Protein AF-A0A9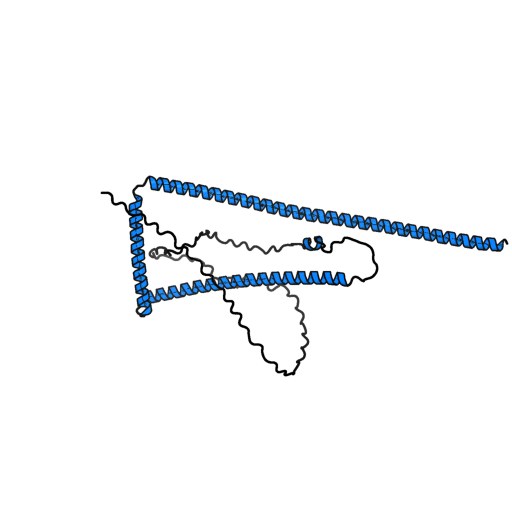W8NQT9-F1 (afdb_monomer)

Sequence (340 aa):
MMEKNRTELSEVRKQRLSLQNNIERLNEALKLQEQAMEKASQEYQDRLTKQEEASERLLNAVLKRAEAAEQGLGELTKEFTKRLGSMEMQLETVHVASSSSNRPSSEVNDKIGQLEADIGRLRERGENLEKRYHEGDLNDAEKRFVNSLMKFSQDVHEKAMVAKENELRRRDNMVTTLQQKVGKLESTLAKCLKDKGKGDNYVVSELKEKSMLNLNMWMSSPLKDIEAPLLASKSPVMKTINVKSDLASSGFPPSQPVQTNSPPTLNTPTFAKLDEDISDFDDIPLPRLGKRNRAASPSNKATQDTSPRPTRRSVRCSMFISPVPIDKRLVVETCGAQGR

Organism: NCBI:txid2804962

pLDDT: mean 74.92, std 23.05, range [31.28, 98.5]

Secondary structure (DSSP, 8-state):
-HHHHHHHHHHHHHHHHHHHHHHHHHHHHHHHHHHHHHHHHHHHHHHHHHHHHHHHHHHHHHHHHHHHHHHHHHHHHHHHHHHHHHHHHHHHHHHHHHHH-SSHHHHHHHHHHHHHHHHHHHHHHHHHHHHHHHHT---HHHHHHHHHHHHHHHHHHHHHHHHHHHHHHHHHHHHHHHHHHHHHHHHHHHHHHHHHHTS--------TT--S--HHHHHTS-----------------------------PPPPPPPP------------GGGSSSS-TTSTTS----------PPPP---------PPPP----------PPP----------------

Radius of gyration: 43.76 Å; Cα contacts (8 Å, |Δi|>4): 6; chains: 1; bounding box: 108×71×150 Å

Foldseek 3Di:
DVVVVVVVVVVVVVVVVVVVVVVVVVVVVVVVVVVVVVVVVVVVVVVVVVVVVVVVVVVVVVVVVVVVVVVVVVVVVVVVVVVVVVVVVVVVVVVVVVVVDPPVVVVVVVVVVVVVVVVVVVVVVVVVLVVCVVVVNDDPVSVVVVVVVVVVVVVVVVVVVVVVVVVVVVVVVVVVVVVVVVVVVVVVVVVVVVVVVPPDPDDDDDDPDPPPCPVVVVVPPPPPDPPPPPPPPPPPPDPPPPDPDDPDDDDDDDDDDDDDDDDDPDDDPDPVPPPPPVVPPPPDPDDPPPPPPPDDDDDDDDDDDDDDDDDDPPPPPPPPPDDDDPPPDDPPDDDDDDDD

Solvent-accessible surface area (backbone atoms only — not comparable to full-atom values): 21750 Å² total; per-residue (Å²): 112,72,65,62,57,52,52,54,53,50,50,52,50,52,51,50,53,53,49,50,54,49,52,52,52,50,51,53,51,50,52,54,50,51,53,50,51,51,51,52,51,51,55,51,52,57,49,49,53,53,49,50,55,52,50,51,54,51,50,53,54,51,50,54,52,50,51,53,51,52,51,53,52,52,50,53,49,52,52,50,55,52,51,49,54,52,49,51,52,50,51,50,51,51,49,54,54,52,74,71,42,93,62,57,66,58,61,52,51,52,51,49,53,50,50,52,52,50,51,50,53,51,48,54,50,49,55,51,50,52,52,30,54,77,73,64,69,57,52,72,70,52,49,51,49,52,52,52,49,52,49,52,51,50,53,53,52,50,53,50,49,54,54,51,51,53,51,50,53,54,51,51,53,51,51,50,54,50,51,53,51,50,54,52,50,51,52,50,51,53,49,56,52,52,60,60,70,67,56,73,93,73,78,92,72,94,70,84,82,76,63,91,67,60,58,66,70,69,68,63,60,78,86,70,72,85,74,65,83,75,73,81,72,83,66,77,87,71,79,83,76,82,76,74,92,66,100,73,83,89,78,78,80,87,83,78,82,85,77,90,78,87,88,78,94,72,87,70,90,61,83,87,73,69,83,72,80,66,78,84,68,78,81,65,83,73,77,78,76,73,82,75,81,73,75,81,75,82,85,81,76,84,82,92,76,94,73,87,80,80,78,84,80,79,79,77,81,76,77,78,78,76,81,76,82,81,81,88,77,80,86,78,85,76,80,85,81,88,76,135

Structure (mmCIF, N/CA/C/O backbone):
data_AF-A0A9W8NQT9-F1
#
_entry.id   AF-A0A9W8NQT9-F1
#
loop_
_atom_site.group_PDB
_atom_site.id
_atom_site.type_symbol
_atom_site.label_atom_id
_atom_site.label_alt_id
_atom_site.label_comp_id
_atom_site.label_asym_id
_atom_site.label_entity_id
_atom_site.label_seq_id
_atom_site.pdbx_PDB_ins_code
_atom_site.Cartn_x
_atom_site.Cartn_y
_atom_site.Cartn_z
_atom_site.occupancy
_atom_site.B_iso_or_equiv
_atom_site.auth_seq_id
_atom_site.auth_comp_id
_atom_site.auth_asym_id
_atom_site.auth_atom_id
_atom_site.pdbx_PDB_model_num
ATOM 1 N N . MET A 1 1 ? 61.755 11.461 -80.717 1.00 77.12 1 MET A N 1
ATOM 2 C CA . MET A 1 1 ? 61.922 12.062 -79.370 1.00 77.12 1 MET A CA 1
ATOM 3 C C . MET A 1 1 ? 60.747 12.971 -78.996 1.00 77.12 1 MET A C 1
ATOM 5 O O . MET A 1 1 ? 60.141 12.734 -77.964 1.00 77.12 1 MET A O 1
ATOM 9 N N . MET A 1 2 ? 60.349 13.934 -79.840 1.00 88.50 2 MET A N 1
ATOM 10 C CA . MET A 1 2 ? 59.225 14.853 -79.554 1.00 88.50 2 MET A CA 1
ATOM 11 C C . MET A 1 2 ? 57.869 14.167 -79.305 1.00 88.50 2 MET A C 1
ATOM 13 O O . MET A 1 2 ? 57.084 14.629 -78.483 1.00 88.50 2 MET A O 1
ATOM 17 N N . GLU A 1 3 ? 57.592 13.061 -79.996 1.00 89.19 3 GLU A N 1
ATOM 18 C CA . GLU A 1 3 ? 56.315 12.346 -79.878 1.00 89.19 3 GLU A CA 1
ATOM 19 C C . GLU A 1 3 ? 56.179 11.588 -78.548 1.00 89.19 3 GLU A C 1
ATOM 21 O O . GLU A 1 3 ? 55.140 11.681 -77.901 1.00 89.19 3 GLU A O 1
ATOM 26 N N . LYS A 1 4 ? 57.270 10.975 -78.067 1.00 93.00 4 LYS A N 1
ATOM 27 C CA . LYS A 1 4 ? 57.349 10.348 -76.737 1.00 93.00 4 LYS A CA 1
ATOM 28 C C . LYS A 1 4 ? 57.131 11.371 -75.612 1.00 93.00 4 LYS A C 1
ATOM 30 O O . LYS A 1 4 ? 56.349 11.137 -74.699 1.00 93.00 4 LYS A O 1
ATOM 35 N N . ASN A 1 5 ? 57.738 12.555 -75.730 1.00 93.44 5 ASN A N 1
ATOM 36 C CA . ASN A 1 5 ? 57.530 13.631 -74.756 1.00 93.44 5 ASN A CA 1
ATOM 37 C C . ASN A 1 5 ? 56.071 14.130 -74.753 1.00 93.44 5 ASN A C 1
ATOM 39 O O . ASN A 1 5 ? 55.552 14.516 -73.708 1.00 93.44 5 ASN A O 1
ATOM 43 N N . ARG A 1 6 ? 55.381 14.123 -75.906 1.00 95.25 6 ARG A N 1
ATOM 44 C CA . ARG A 1 6 ? 53.955 14.492 -75.992 1.00 95.25 6 ARG A CA 1
ATOM 45 C C . ARG A 1 6 ? 53.046 13.470 -75.312 1.00 95.25 6 ARG A C 1
ATOM 47 O O . ARG A 1 6 ? 52.107 13.883 -74.631 1.00 95.25 6 ARG A O 1
ATOM 54 N N . THR A 1 7 ? 53.305 12.173 -75.484 1.00 95.50 7 THR A N 1
ATOM 55 C CA . THR A 1 7 ? 52.508 11.116 -74.842 1.00 95.50 7 THR A CA 1
ATOM 56 C C . THR A 1 7 ? 52.695 11.129 -73.330 1.00 95.50 7 THR A C 1
ATOM 58 O O . THR A 1 7 ? 51.704 11.183 -72.606 1.00 95.50 7 THR A O 1
ATOM 61 N N . GLU A 1 8 ? 53.939 11.214 -72.854 1.00 96.12 8 GLU A N 1
ATOM 62 C CA . GLU A 1 8 ? 54.252 11.307 -71.421 1.00 96.12 8 GLU A CA 1
ATOM 63 C C . GLU A 1 8 ? 53.581 12.533 -70.776 1.00 96.12 8 GLU A C 1
ATOM 65 O O . GLU A 1 8 ? 52.944 12.434 -69.728 1.00 96.12 8 GLU A O 1
ATOM 70 N N . LEU A 1 9 ? 53.628 13.697 -71.433 1.00 96.38 9 LEU A N 1
ATOM 71 C CA . LEU A 1 9 ? 53.004 14.917 -70.915 1.00 96.38 9 LEU A CA 1
ATOM 72 C C . LEU A 1 9 ? 51.467 14.829 -70.875 1.00 96.38 9 LEU A C 1
ATOM 74 O O . LEU A 1 9 ? 50.833 15.402 -69.986 1.00 96.38 9 LEU A O 1
ATOM 78 N N . SER A 1 10 ? 50.858 14.095 -71.810 1.00 96.62 10 SER A N 1
ATOM 79 C CA . SER A 1 10 ? 49.420 13.802 -71.808 1.00 96.62 10 SER A CA 1
ATOM 80 C C . SER A 1 10 ? 49.024 12.875 -70.654 1.00 96.62 10 SER A C 1
ATOM 82 O O . SER A 1 10 ? 48.050 13.138 -69.945 1.00 96.62 10 SER A O 1
ATOM 84 N N . GLU A 1 11 ? 49.814 11.830 -70.408 1.00 97.38 11 GLU A N 1
ATOM 85 C CA . GLU A 1 11 ? 49.610 10.903 -69.293 1.00 97.38 11 GLU A CA 1
ATOM 86 C C . GLU A 1 11 ? 49.743 11.608 -67.942 1.00 97.38 11 GLU A C 1
ATOM 88 O O . GLU A 1 11 ? 48.862 11.467 -67.094 1.00 97.38 11 GLU A O 1
ATOM 93 N N . VAL A 1 12 ? 50.769 12.447 -67.766 1.00 97.25 12 VAL A N 1
ATOM 94 C CA . VAL A 1 12 ? 50.956 13.245 -66.544 1.00 97.25 12 VAL A CA 1
ATOM 95 C C . VAL A 1 12 ? 49.775 14.192 -66.317 1.00 97.25 12 VAL A C 1
ATOM 97 O O . VAL A 1 12 ? 49.290 14.319 -65.192 1.00 97.25 12 VAL A O 1
ATOM 100 N N . ARG A 1 13 ? 49.245 14.830 -67.371 1.00 97.69 13 ARG A N 1
ATOM 101 C CA . ARG A 1 13 ? 48.032 15.663 -67.263 1.00 97.69 13 ARG A CA 1
ATOM 102 C C . ARG A 1 13 ? 46.811 14.848 -66.843 1.00 97.69 13 ARG A C 1
ATOM 104 O O . ARG A 1 13 ? 46.062 15.294 -65.976 1.00 97.69 13 ARG A O 1
ATOM 111 N N . LYS A 1 14 ? 46.623 13.655 -67.412 1.00 97.44 14 LYS A N 1
ATOM 112 C CA . LYS A 1 14 ? 45.527 12.745 -67.046 1.00 97.44 14 LYS A CA 1
ATOM 113 C C . LYS A 1 14 ? 45.642 12.283 -65.592 1.00 97.44 14 LYS A C 1
ATOM 115 O O . LYS A 1 14 ? 44.648 12.305 -64.870 1.00 97.44 14 LYS A O 1
ATOM 120 N N . GLN A 1 15 ? 46.843 11.916 -65.148 1.00 97.56 15 GLN A N 1
ATOM 121 C CA . GLN A 1 15 ? 47.113 11.549 -63.757 1.00 97.56 15 GLN A CA 1
ATOM 122 C C . GLN A 1 15 ? 46.843 12.722 -62.813 1.00 97.56 15 GLN A C 1
ATOM 124 O O . GLN A 1 15 ? 46.151 12.548 -61.814 1.00 97.56 15 GLN A O 1
ATOM 129 N N . ARG A 1 16 ? 47.304 13.931 -63.158 1.00 98.00 16 ARG A N 1
ATOM 130 C CA . ARG A 1 16 ? 47.038 15.145 -62.378 1.00 98.00 16 ARG A CA 1
ATOM 131 C C . ARG A 1 16 ? 45.540 15.419 -62.239 1.00 98.00 16 ARG A C 1
ATOM 133 O O . ARG A 1 16 ? 45.090 15.658 -61.126 1.00 98.00 16 ARG A O 1
ATOM 140 N N . LEU A 1 17 ? 44.774 15.354 -63.332 1.00 98.06 17 LEU A N 1
ATOM 141 C CA . LEU A 1 17 ? 43.316 15.526 -63.292 1.00 98.06 17 LEU A CA 1
ATOM 142 C C . LEU A 1 17 ? 42.640 14.444 -62.438 1.00 98.06 17 LEU A C 1
ATOM 144 O O . LEU A 1 17 ? 41.765 14.748 -61.636 1.00 98.06 17 LEU A O 1
ATOM 148 N N . SER A 1 18 ? 43.077 13.186 -62.548 1.00 97.88 18 SER A N 1
ATOM 149 C CA . SER A 1 18 ? 42.543 12.098 -61.721 1.00 97.88 18 SER A CA 1
ATOM 150 C C . SER A 1 18 ? 42.837 12.292 -60.232 1.00 97.88 18 SER A C 1
ATOM 152 O O . SER A 1 18 ? 41.970 12.023 -59.405 1.00 97.88 18 SER A O 1
ATOM 154 N N . LEU A 1 19 ? 44.049 12.728 -59.880 1.00 97.75 19 LEU A N 1
ATOM 155 C CA . LEU A 1 19 ? 44.423 13.011 -58.494 1.00 97.75 19 LEU A CA 1
ATOM 156 C C . LEU A 1 19 ? 43.656 14.216 -57.952 1.00 97.75 19 LEU A C 1
ATOM 158 O O . LEU A 1 19 ? 43.179 14.160 -56.825 1.00 97.75 19 LEU A O 1
ATOM 162 N N . GLN A 1 20 ? 43.473 15.260 -58.761 1.00 98.12 20 GLN A N 1
ATOM 163 C CA . GLN A 1 20 ? 42.664 16.418 -58.393 1.00 98.12 20 GLN A CA 1
ATOM 164 C C . GLN A 1 20 ? 41.212 16.011 -58.098 1.00 98.12 20 GLN A C 1
ATOM 166 O O . GLN A 1 20 ? 40.707 16.312 -57.021 1.00 98.12 20 GLN A O 1
ATOM 171 N N . ASN A 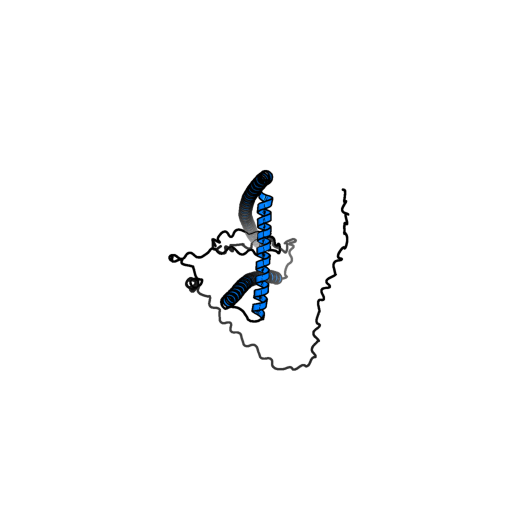1 21 ? 40.591 15.217 -58.973 1.00 97.88 21 ASN A N 1
ATOM 172 C CA . ASN A 1 21 ? 39.245 14.685 -58.743 1.00 97.88 21 ASN A CA 1
ATOM 173 C C . ASN A 1 21 ? 39.173 13.779 -57.498 1.00 97.88 21 ASN A C 1
ATOM 175 O O . ASN A 1 21 ? 38.138 13.699 -56.840 1.00 97.88 21 ASN A O 1
ATOM 179 N N . ASN A 1 22 ? 40.247 13.054 -57.165 1.00 98.06 22 ASN A N 1
ATOM 180 C CA . ASN A 1 22 ? 40.305 12.261 -55.933 1.00 98.06 22 ASN A CA 1
ATOM 181 C C . ASN A 1 22 ? 40.378 13.151 -54.689 1.00 98.06 22 ASN A C 1
ATOM 183 O O . ASN A 1 22 ? 39.694 12.862 -53.713 1.00 98.06 22 ASN A O 1
ATOM 187 N N . ILE A 1 23 ? 41.178 14.220 -54.729 1.00 97.81 23 ILE A N 1
ATOM 188 C CA . ILE A 1 23 ? 41.289 15.194 -53.636 1.00 97.81 23 ILE A CA 1
ATOM 189 C C . ILE A 1 23 ? 39.940 15.882 -53.406 1.00 97.81 23 ILE A C 1
ATOM 191 O O . ILE A 1 23 ? 39.492 15.960 -52.267 1.00 97.81 23 ILE A O 1
ATOM 195 N N . GLU A 1 24 ? 39.265 16.320 -54.470 1.00 98.19 24 GLU A N 1
ATOM 196 C CA . GLU A 1 24 ? 37.939 16.945 -54.381 1.00 98.19 24 GLU A CA 1
ATOM 197 C C . GLU A 1 24 ? 36.912 15.989 -53.752 1.00 98.19 24 GLU A C 1
ATOM 199 O O . GLU A 1 24 ? 36.265 16.352 -52.770 1.00 98.19 24 GLU A O 1
ATOM 204 N N . ARG A 1 25 ? 36.853 14.727 -54.202 1.00 98.25 25 ARG A N 1
ATOM 205 C CA . ARG A 1 25 ? 35.967 13.710 -53.605 1.00 98.25 25 ARG A CA 1
ATOM 206 C C . ARG A 1 25 ? 36.282 13.402 -52.140 1.00 98.25 25 ARG A C 1
ATOM 208 O O . ARG A 1 25 ? 35.360 13.214 -51.351 1.00 98.25 25 ARG A O 1
ATOM 215 N N . LEU A 1 26 ? 37.561 13.322 -51.764 1.00 97.75 26 LEU A N 1
ATOM 216 C CA . LEU A 1 26 ? 37.960 13.090 -50.370 1.00 97.75 26 LEU A CA 1
ATOM 217 C C . LEU A 1 26 ? 37.599 14.281 -49.477 1.00 97.75 26 LEU A C 1
ATOM 219 O O . LEU A 1 26 ? 37.121 14.074 -48.366 1.00 97.75 26 LEU A O 1
ATOM 223 N N . ASN A 1 27 ? 37.764 15.508 -49.973 1.00 98.12 27 ASN A N 1
ATOM 224 C CA . ASN A 1 27 ? 37.367 16.716 -49.252 1.00 98.12 27 ASN A CA 1
ATOM 225 C C . ASN A 1 27 ? 35.845 16.790 -49.059 1.00 98.12 27 ASN A C 1
ATOM 227 O O . ASN A 1 27 ? 35.380 17.132 -47.973 1.00 98.12 27 ASN A O 1
ATOM 231 N N . GLU A 1 28 ? 35.058 16.433 -50.077 1.00 98.25 28 GLU A N 1
ATOM 232 C CA . GLU A 1 28 ? 33.597 16.340 -49.958 1.00 98.25 28 GLU A CA 1
ATOM 233 C C . GLU A 1 28 ? 33.170 15.264 -48.951 1.00 98.25 28 GLU A C 1
ATOM 235 O O . GLU A 1 28 ? 32.307 15.516 -48.109 1.00 98.25 28 GLU A O 1
ATOM 240 N N . ALA A 1 29 ? 33.799 14.085 -48.991 1.00 97.81 29 ALA A N 1
ATOM 241 C CA . ALA A 1 29 ? 33.523 13.006 -48.047 1.00 97.81 29 ALA A CA 1
ATOM 242 C C . ALA A 1 29 ? 33.870 13.399 -46.601 1.00 97.81 29 ALA A C 1
ATOM 244 O O . ALA A 1 29 ? 33.077 13.143 -45.695 1.00 97.81 29 ALA A O 1
ATOM 245 N N . LEU A 1 30 ? 35.011 14.064 -46.390 1.00 97.81 30 LEU A N 1
ATOM 246 C CA . LEU A 1 30 ? 35.429 14.570 -45.081 1.00 97.81 30 LEU A CA 1
ATOM 247 C C . LEU A 1 30 ? 34.425 15.600 -44.551 1.00 97.81 30 LEU A C 1
ATOM 249 O O . LEU A 1 30 ? 33.971 15.479 -43.417 1.00 97.81 30 LEU A O 1
ATOM 253 N N . LYS A 1 31 ? 33.986 16.542 -45.393 1.00 98.50 31 LYS A N 1
ATOM 254 C CA . LYS A 1 31 ? 32.971 17.539 -45.021 1.00 98.50 31 LYS A CA 1
ATOM 255 C C . LYS A 1 31 ? 31.631 16.898 -44.641 1.00 98.50 31 LYS A C 1
ATOM 257 O O . LYS A 1 31 ? 31.005 17.311 -43.667 1.00 98.50 31 LYS A O 1
ATOM 262 N N . LEU A 1 32 ? 31.181 15.886 -45.386 1.00 98.25 32 LEU A N 1
ATOM 263 C CA . LEU A 1 32 ? 29.963 15.139 -45.049 1.00 98.25 32 LEU A CA 1
ATOM 264 C C . LEU A 1 32 ? 30.113 14.378 -43.727 1.00 98.25 32 LEU A C 1
ATOM 266 O O . LEU A 1 32 ? 29.166 14.321 -42.942 1.00 98.25 32 LEU A O 1
ATOM 270 N N . GLN A 1 33 ? 31.294 13.816 -43.462 1.00 97.88 33 GLN A N 1
ATOM 271 C CA . GLN A 1 33 ? 31.587 13.135 -42.205 1.00 97.88 33 GLN A CA 1
ATOM 272 C C . GLN A 1 33 ? 31.588 14.107 -41.017 1.00 97.88 33 GLN A C 1
ATOM 274 O O . GLN A 1 33 ? 31.002 13.790 -39.983 1.00 97.88 33 GLN A O 1
ATOM 279 N N . GLU A 1 34 ? 32.186 15.292 -41.158 1.00 98.00 34 GLU A N 1
ATOM 280 C CA . GLU A 1 34 ? 32.162 16.346 -40.134 1.00 98.00 34 GLU A CA 1
ATOM 281 C C . GLU A 1 34 ? 30.730 16.788 -39.820 1.00 98.00 34 GLU A C 1
ATOM 283 O O . GLU A 1 34 ? 30.332 16.788 -38.657 1.00 98.00 34 GLU A O 1
ATOM 288 N N . GLN A 1 35 ? 29.917 17.054 -40.848 1.00 98.31 35 GLN A N 1
ATOM 289 C CA . GLN A 1 35 ? 28.504 17.410 -40.674 1.00 98.31 35 GLN A CA 1
ATOM 290 C C . GLN A 1 35 ? 27.693 16.291 -40.006 1.00 98.31 35 GLN A C 1
ATOM 292 O O . GLN A 1 35 ? 26.820 16.555 -39.177 1.00 98.31 35 GLN A O 1
ATOM 297 N N . ALA A 1 36 ? 27.974 15.028 -40.342 1.00 97.44 36 ALA A N 1
ATOM 298 C CA . ALA A 1 36 ? 27.331 13.887 -39.700 1.00 97.44 36 ALA A CA 1
ATOM 299 C C . ALA A 1 36 ? 27.723 13.770 -38.217 1.00 97.44 36 ALA A C 1
ATOM 301 O O . ALA A 1 36 ? 26.856 13.496 -37.385 1.00 97.44 36 ALA A O 1
ATOM 302 N N . MET A 1 37 ? 28.995 14.004 -37.875 1.00 97.62 37 MET A N 1
ATOM 303 C CA . MET A 1 37 ? 29.462 14.004 -36.484 1.00 97.62 37 MET A CA 1
ATOM 304 C C . MET A 1 37 ? 28.887 15.175 -35.683 1.00 97.62 37 MET A C 1
ATOM 306 O O . MET A 1 37 ? 28.450 14.968 -34.552 1.00 97.62 37 MET A O 1
ATOM 310 N N . GLU A 1 38 ? 28.814 16.372 -36.267 1.00 98.19 38 GLU A N 1
ATOM 311 C CA . GLU A 1 38 ? 28.202 17.548 -35.639 1.00 98.19 38 GLU A CA 1
ATOM 312 C C . GLU A 1 38 ? 26.714 17.312 -35.354 1.00 98.19 38 GLU A C 1
ATOM 314 O O . GLU A 1 38 ? 26.257 17.495 -34.224 1.00 98.19 38 GLU A O 1
ATOM 319 N N . LYS A 1 39 ? 25.966 16.794 -36.337 1.00 97.69 39 LYS A N 1
ATOM 320 C CA . LYS A 1 39 ? 24.552 16.451 -36.156 1.00 97.69 39 LYS A CA 1
ATOM 321 C C . LYS A 1 39 ? 24.354 15.368 -35.095 1.00 97.69 39 LYS A C 1
ATOM 323 O O . LYS A 1 39 ? 23.462 15.492 -34.260 1.00 97.69 39 LYS A O 1
ATOM 328 N N . ALA A 1 40 ? 25.180 14.320 -35.103 1.00 96.19 40 ALA A N 1
ATOM 329 C CA . ALA A 1 40 ? 25.114 13.273 -34.089 1.00 96.19 40 ALA A CA 1
ATOM 330 C C . ALA A 1 40 ? 25.389 13.837 -32.685 1.00 96.19 40 ALA A C 1
ATOM 332 O O . ALA A 1 40 ? 24.654 13.521 -31.752 1.00 96.19 40 ALA A O 1
ATOM 333 N N . SER A 1 41 ? 26.401 14.699 -32.544 1.00 97.31 41 SER A N 1
ATOM 334 C CA . SER A 1 41 ? 26.727 15.385 -31.288 1.00 97.31 41 SER A CA 1
ATOM 335 C C . SER A 1 41 ? 25.553 16.230 -30.782 1.00 97.31 41 SER A C 1
ATOM 337 O O . SER A 1 41 ? 25.147 16.092 -29.627 1.00 97.31 41 SER A O 1
ATOM 339 N N . GLN A 1 42 ? 24.933 17.021 -31.664 1.00 98.38 42 GLN A N 1
ATOM 340 C CA . GLN A 1 42 ? 23.758 17.825 -31.327 1.00 98.38 42 GLN A CA 1
ATOM 341 C C . GLN A 1 42 ? 22.578 16.954 -30.869 1.00 98.38 42 GLN A C 1
ATOM 343 O O . GLN A 1 42 ? 21.958 17.238 -29.847 1.00 98.38 42 GLN A O 1
ATOM 348 N N . GLU A 1 43 ? 22.292 15.851 -31.569 1.00 96.38 43 GLU A N 1
ATOM 349 C CA . GLU A 1 43 ? 21.231 14.918 -31.171 1.00 96.38 43 GLU A CA 1
ATOM 350 C C . GLU A 1 43 ? 21.498 14.271 -29.802 1.00 96.38 43 GLU A C 1
ATOM 352 O O . GLU A 1 43 ? 20.554 14.024 -29.046 1.00 96.38 43 GLU A O 1
ATOM 357 N N . TYR A 1 44 ? 22.759 13.978 -29.467 1.00 95.56 44 TYR A N 1
ATOM 358 C CA . TYR A 1 44 ? 23.123 13.489 -28.135 1.00 95.56 44 TYR A CA 1
ATOM 359 C C . TYR A 1 44 ? 22.898 14.555 -27.063 1.00 95.56 44 TYR A C 1
ATOM 361 O O . TYR A 1 44 ? 22.318 14.235 -26.024 1.00 95.56 44 TYR A O 1
ATOM 369 N N . GLN A 1 45 ? 23.284 15.803 -27.328 1.00 97.56 45 GLN A N 1
ATOM 370 C CA . GLN A 1 45 ? 23.082 16.907 -26.394 1.00 97.56 45 GLN A CA 1
ATOM 371 C C . GLN A 1 45 ? 21.590 17.165 -26.142 1.00 97.56 45 GLN A C 1
ATOM 373 O O . GLN A 1 45 ? 21.170 17.265 -24.991 1.00 97.56 45 GLN A O 1
ATOM 378 N N . ASP A 1 46 ? 20.763 17.159 -27.190 1.00 97.12 46 ASP A N 1
ATOM 379 C CA . ASP A 1 46 ? 19.308 17.323 -27.078 1.00 97.12 46 ASP A CA 1
ATOM 380 C C . ASP A 1 46 ? 18.639 16.174 -26.304 1.00 97.12 46 ASP A C 1
ATOM 382 O O . ASP A 1 46 ? 17.609 16.353 -25.652 1.00 97.12 46 ASP A O 1
ATOM 386 N N . ARG A 1 47 ? 19.178 14.952 -26.402 1.00 93.62 47 ARG A N 1
ATOM 387 C CA . ARG A 1 47 ? 18.686 13.810 -25.614 1.00 93.62 47 ARG A CA 1
ATOM 388 C C . ARG A 1 47 ? 19.083 13.936 -24.151 1.00 93.62 47 ARG A C 1
ATOM 390 O O . ARG A 1 47 ? 18.269 13.598 -23.293 1.00 93.62 47 ARG A O 1
ATOM 397 N N . LEU A 1 48 ? 20.299 14.407 -23.884 1.00 94.75 48 LEU A N 1
ATOM 398 C CA . LEU A 1 48 ? 20.801 14.614 -22.533 1.00 94.75 48 LEU A CA 1
ATOM 399 C C . LEU A 1 48 ? 19.963 15.668 -21.799 1.00 94.75 48 LEU A C 1
ATOM 401 O O . LEU A 1 48 ? 19.439 15.371 -20.731 1.00 94.75 48 LEU A O 1
ATOM 405 N N . THR A 1 49 ? 19.719 16.826 -22.417 1.00 96.69 49 THR A N 1
ATOM 406 C CA . THR A 1 49 ? 18.896 17.894 -21.821 1.00 96.69 49 THR A CA 1
ATOM 407 C C . THR A 1 49 ? 17.458 17.439 -21.565 1.00 96.69 49 THR A C 1
ATOM 409 O O . THR A 1 49 ? 16.921 17.642 -20.479 1.00 96.69 49 THR A O 1
ATOM 412 N N . LYS A 1 50 ? 16.835 16.720 -22.510 1.00 95.81 50 LYS A N 1
ATOM 413 C CA . LYS A 1 50 ? 15.495 16.133 -22.305 1.00 95.81 50 LYS A CA 1
ATOM 414 C C . LYS A 1 50 ? 15.459 15.142 -21.143 1.00 95.81 50 LYS A C 1
ATOM 416 O O . LYS A 1 50 ? 14.457 15.076 -20.429 1.00 95.81 50 LYS A O 1
ATOM 421 N N . GLN A 1 51 ? 16.515 14.348 -20.974 1.00 91.88 51 GLN A N 1
ATOM 422 C CA . GLN A 1 51 ? 16.626 13.408 -19.863 1.00 91.88 51 GLN A CA 1
ATOM 423 C C . GLN A 1 51 ? 16.788 14.147 -18.528 1.00 91.88 51 GLN A C 1
ATOM 425 O O . GLN A 1 51 ? 16.116 13.787 -17.560 1.00 91.88 51 GLN A O 1
ATOM 430 N N . GLU A 1 52 ? 17.626 15.182 -18.481 1.00 95.38 52 GLU A N 1
ATOM 431 C CA . GLU A 1 52 ? 17.822 16.031 -17.303 1.00 95.38 52 GLU A CA 1
ATOM 432 C C . GLU A 1 52 ? 16.507 16.695 -16.882 1.00 95.38 52 GLU A C 1
ATOM 434 O O . GLU A 1 52 ? 16.071 16.502 -15.748 1.00 95.38 52 GLU A O 1
ATOM 439 N N . GLU A 1 53 ? 15.787 17.337 -17.804 1.00 96.19 53 GLU A N 1
ATOM 440 C CA . GLU A 1 53 ? 14.485 17.944 -17.507 1.00 96.19 53 GLU A CA 1
ATOM 441 C C . GLU A 1 53 ? 13.443 16.917 -17.029 1.00 96.19 53 GLU A C 1
ATOM 443 O O . GLU A 1 53 ? 12.621 17.197 -16.154 1.00 96.19 53 GLU A O 1
ATOM 448 N N . ALA A 1 54 ? 13.415 15.716 -17.617 1.00 89.81 54 ALA A N 1
ATOM 449 C CA . ALA A 1 54 ? 12.511 14.656 -17.173 1.00 89.81 54 ALA A CA 1
ATOM 450 C C . ALA A 1 54 ? 12.850 14.191 -15.747 1.00 89.81 54 ALA A C 1
ATOM 452 O O . ALA A 1 54 ? 11.944 13.984 -14.935 1.00 89.81 54 ALA A O 1
ATOM 453 N N . SER A 1 55 ? 14.143 14.072 -15.432 1.00 88.38 55 SER A N 1
ATOM 454 C CA . SER A 1 55 ? 14.616 13.713 -14.095 1.00 88.38 55 SER A CA 1
ATOM 455 C C . SER A 1 55 ? 14.322 14.804 -13.061 1.00 88.38 55 SER A C 1
ATOM 457 O O . SER A 1 55 ? 13.869 14.492 -11.962 1.00 88.38 55 SER A O 1
ATOM 459 N N . GLU A 1 56 ? 14.461 16.077 -13.434 1.00 97.12 56 GLU A N 1
ATOM 460 C CA . GLU A 1 56 ? 14.152 17.223 -12.583 1.00 97.12 56 GLU A CA 1
ATOM 461 C C . GLU A 1 56 ? 12.653 17.289 -12.258 1.00 97.12 56 GLU A C 1
ATOM 463 O O . GLU A 1 56 ? 12.266 17.447 -11.099 1.00 97.12 56 GLU A O 1
ATOM 468 N N . ARG A 1 57 ? 11.781 17.080 -13.256 1.00 93.94 57 ARG A N 1
ATOM 469 C CA . ARG A 1 57 ? 10.324 17.003 -13.039 1.00 93.94 57 ARG A CA 1
ATOM 470 C C . ARG A 1 57 ? 9.955 15.876 -12.073 1.00 93.94 57 ARG A C 1
ATOM 472 O O . ARG A 1 57 ? 9.114 16.082 -11.196 1.00 93.94 57 ARG A O 1
ATOM 479 N N . LEU A 1 58 ? 10.585 14.706 -12.210 1.00 90.38 58 LEU A N 1
ATOM 480 C CA . LEU A 1 58 ? 10.365 13.576 -11.307 1.00 90.38 58 LEU A CA 1
ATOM 481 C C . LEU A 1 58 ? 10.835 13.899 -9.883 1.00 90.38 58 LEU A C 1
ATOM 483 O O . LEU A 1 58 ? 10.090 13.657 -8.933 1.00 90.38 58 LEU A O 1
ATOM 487 N N . LEU A 1 59 ? 12.030 14.475 -9.733 1.00 93.81 59 LEU A N 1
ATOM 488 C CA . LEU A 1 59 ? 12.575 14.868 -8.435 1.00 93.81 59 LEU A CA 1
ATOM 489 C C . LEU A 1 59 ? 11.658 15.876 -7.733 1.00 93.81 59 LEU A C 1
ATOM 491 O O . LEU A 1 59 ? 11.298 15.677 -6.575 1.00 93.81 59 LEU A O 1
ATOM 495 N N . ASN A 1 60 ? 11.195 16.898 -8.453 1.00 95.56 60 ASN A N 1
ATOM 496 C CA . ASN A 1 60 ? 10.266 17.899 -7.930 1.00 95.56 60 ASN A CA 1
ATOM 497 C C . ASN A 1 60 ? 8.922 17.288 -7.501 1.00 95.56 60 ASN A C 1
ATOM 499 O O . ASN A 1 60 ? 8.364 17.678 -6.474 1.00 95.56 60 ASN A O 1
ATOM 503 N N . ALA A 1 61 ? 8.398 16.312 -8.248 1.00 90.31 61 ALA A N 1
ATOM 504 C CA . ALA A 1 61 ? 7.177 15.602 -7.866 1.00 90.31 61 ALA A CA 1
ATOM 505 C C . ALA A 1 61 ? 7.366 14.764 -6.587 1.00 90.31 61 ALA A C 1
ATOM 507 O O . ALA A 1 61 ? 6.482 14.741 -5.728 1.00 90.31 61 ALA A O 1
ATOM 508 N N . VAL A 1 62 ? 8.520 14.104 -6.438 1.00 91.12 62 VAL A N 1
ATOM 509 C CA . VAL A 1 62 ? 8.864 13.334 -5.232 1.00 91.12 62 VAL A CA 1
ATOM 510 C C . VAL A 1 62 ? 9.048 14.254 -4.026 1.00 91.12 62 VAL A C 1
ATOM 512 O O . VAL A 1 62 ? 8.495 13.956 -2.971 1.00 91.12 62 VAL A O 1
ATOM 515 N N . LEU A 1 63 ? 9.743 15.384 -4.184 1.00 95.69 63 LEU A N 1
ATOM 516 C CA . LEU A 1 63 ? 9.932 16.369 -3.115 1.00 95.69 63 LEU A CA 1
ATOM 517 C C . LEU A 1 63 ? 8.597 16.932 -2.620 1.00 95.69 63 LEU A C 1
ATOM 519 O O . LEU A 1 63 ? 8.348 16.922 -1.420 1.00 95.69 63 LEU A O 1
ATOM 523 N N . LYS A 1 64 ? 7.687 17.314 -3.526 1.00 96.56 64 LYS A N 1
ATOM 524 C CA . LYS A 1 64 ? 6.338 17.771 -3.146 1.00 96.56 64 LYS A CA 1
ATOM 525 C C . LYS A 1 64 ? 5.537 16.698 -2.408 1.00 96.56 64 LYS A C 1
ATOM 527 O O . LYS A 1 64 ? 4.813 17.002 -1.464 1.00 96.56 64 LYS A O 1
ATOM 532 N N . ARG A 1 65 ? 5.648 15.434 -2.831 1.00 91.62 65 ARG A N 1
ATOM 533 C CA . ARG A 1 65 ? 4.988 14.313 -2.145 1.00 91.62 65 ARG A CA 1
ATOM 534 C C . ARG A 1 65 ? 5.575 14.087 -0.749 1.00 91.62 65 ARG A C 1
ATOM 536 O O . ARG A 1 65 ? 4.812 13.803 0.169 1.00 91.62 65 ARG A O 1
ATOM 543 N N . ALA A 1 66 ? 6.894 14.198 -0.598 1.00 91.50 66 ALA A N 1
ATOM 544 C CA . ALA A 1 66 ? 7.566 14.088 0.692 1.00 91.50 66 ALA A CA 1
ATOM 545 C C . ALA A 1 66 ? 7.139 15.223 1.634 1.00 91.50 66 ALA A C 1
ATOM 547 O O . ALA A 1 66 ? 6.715 14.944 2.749 1.00 91.50 66 ALA A O 1
ATOM 548 N N . GLU A 1 67 ? 7.124 16.468 1.152 1.00 97.44 67 GLU A N 1
ATOM 549 C CA . GLU A 1 67 ? 6.667 17.634 1.917 1.00 97.44 67 GLU A CA 1
ATOM 550 C C . GLU A 1 67 ? 5.212 17.477 2.389 1.00 97.44 67 GLU A C 1
ATOM 552 O O . GLU A 1 67 ? 4.911 17.675 3.565 1.00 97.44 67 GLU A O 1
ATOM 557 N N . ALA A 1 68 ? 4.306 17.042 1.506 1.00 93.19 68 ALA A N 1
ATOM 558 C CA . ALA A 1 68 ? 2.913 16.785 1.877 1.00 93.19 68 ALA A CA 1
ATOM 559 C C . ALA A 1 68 ? 2.782 15.671 2.936 1.00 93.19 68 ALA A C 1
ATOM 561 O O . ALA A 1 68 ? 1.951 15.765 3.842 1.00 93.19 68 ALA A O 1
ATOM 562 N N . ALA A 1 69 ? 3.608 14.622 2.851 1.00 88.62 69 ALA A N 1
ATOM 563 C CA . ALA A 1 69 ? 3.633 13.551 3.845 1.00 88.62 69 ALA A CA 1
ATOM 564 C C . ALA A 1 69 ? 4.181 14.033 5.202 1.00 88.62 69 ALA A C 1
ATOM 566 O O . ALA A 1 69 ? 3.627 13.672 6.241 1.00 88.62 69 ALA A O 1
ATOM 567 N N . GLU A 1 70 ? 5.221 14.871 5.207 1.00 97.19 70 GLU A N 1
ATOM 568 C CA . GLU A 1 70 ? 5.781 15.481 6.420 1.00 97.19 70 GLU A CA 1
ATOM 569 C C . GLU A 1 70 ? 4.783 16.424 7.101 1.00 97.19 70 GLU A C 1
ATOM 571 O O . GLU A 1 70 ? 4.613 16.366 8.321 1.00 97.19 70 GLU A O 1
ATOM 576 N N . GLN A 1 71 ? 4.060 17.236 6.324 1.00 96.88 71 GLN A N 1
ATOM 577 C CA . GLN A 1 71 ? 2.984 18.085 6.840 1.00 96.88 71 GLN A CA 1
ATOM 578 C C . GLN A 1 71 ? 1.871 17.244 7.482 1.00 96.88 71 GLN A C 1
ATOM 580 O O . GLN A 1 71 ? 1.490 17.510 8.625 1.00 96.88 71 GLN A O 1
ATOM 585 N N . GLY A 1 72 ? 1.417 16.179 6.808 1.00 93.00 72 GLY A N 1
ATOM 586 C CA . GLY A 1 72 ? 0.409 15.261 7.350 1.00 93.00 72 GLY A CA 1
ATOM 587 C C . GLY A 1 72 ? 0.859 14.556 8.637 1.00 93.00 72 GLY A C 1
ATOM 588 O O . GLY A 1 72 ? 0.087 14.442 9.590 1.00 93.00 72 GLY A O 1
ATOM 589 N N . LEU A 1 73 ? 2.128 14.139 8.716 1.00 92.81 73 LEU A N 1
ATOM 590 C CA . LEU A 1 73 ? 2.709 13.571 9.937 1.00 92.81 73 LEU A CA 1
ATOM 591 C C . LEU A 1 73 ? 2.757 14.608 11.075 1.00 92.81 73 LEU A C 1
ATOM 593 O O . LEU A 1 73 ? 2.474 14.284 12.233 1.00 92.81 73 LEU A O 1
ATOM 597 N N . GLY A 1 74 ? 3.087 15.861 10.752 1.00 96.56 74 GLY A N 1
ATOM 598 C CA . GLY A 1 74 ? 3.105 16.974 11.697 1.00 96.56 74 GLY A CA 1
ATOM 599 C C . GLY A 1 74 ? 1.722 17.286 12.273 1.00 96.56 74 GLY A C 1
ATOM 600 O O . GLY A 1 74 ? 1.592 17.497 13.480 1.00 96.56 74 GLY A O 1
ATOM 601 N N . GLU A 1 75 ? 0.678 17.277 11.445 1.00 97.12 75 GLU A N 1
ATOM 602 C CA . GLU A 1 75 ? -0.713 17.450 11.886 1.00 97.12 75 GLU A CA 1
ATOM 603 C C . GLU A 1 75 ? -1.180 16.303 12.787 1.00 97.12 75 GLU A C 1
ATOM 605 O O . GLU A 1 75 ? -1.703 16.552 13.877 1.00 97.12 75 GLU A O 1
ATOM 610 N N . LEU A 1 76 ? -0.909 15.055 12.394 1.00 96.25 76 LEU A N 1
ATOM 611 C CA . LEU A 1 76 ? -1.253 13.875 13.187 1.00 96.25 76 LEU A CA 1
ATOM 612 C C . LEU A 1 76 ? -0.545 13.879 14.553 1.00 96.25 76 LEU A C 1
ATOM 614 O O . LEU A 1 76 ? -1.146 13.559 15.579 1.00 96.25 76 LEU A O 1
ATOM 618 N N . THR A 1 77 ? 0.721 14.300 14.589 1.00 97.12 77 THR A N 1
ATOM 619 C CA . THR A 1 77 ? 1.482 14.441 15.840 1.00 97.12 77 THR A CA 1
ATOM 620 C C . THR A 1 77 ? 0.843 15.484 16.758 1.00 97.12 77 THR A C 1
ATOM 622 O O . THR A 1 77 ? 0.645 15.215 17.942 1.00 97.12 77 THR A O 1
ATOM 625 N N . LYS A 1 78 ? 0.440 16.646 16.220 1.00 98.06 78 LYS A N 1
ATOM 626 C CA . LYS A 1 78 ? -0.275 17.684 16.985 1.00 98.06 78 LYS A CA 1
ATOM 627 C C . LYS A 1 78 ? -1.604 17.171 17.548 1.00 98.06 78 LYS A C 1
ATOM 629 O O . LYS A 1 78 ? -1.934 17.480 18.695 1.00 98.06 78 LYS A O 1
ATOM 634 N N . GLU A 1 79 ? -2.359 16.384 16.779 1.00 97.19 79 GLU A N 1
ATOM 635 C CA . GLU A 1 79 ? -3.607 15.769 17.247 1.00 97.19 79 GLU A CA 1
ATOM 636 C C . GLU A 1 79 ? -3.356 14.796 18.407 1.00 97.19 79 GLU A C 1
ATOM 638 O O . GLU A 1 79 ? -4.040 14.868 19.434 1.00 97.19 79 GLU A O 1
ATOM 643 N N . PHE A 1 80 ? -2.336 13.938 18.295 1.00 95.69 80 PHE A N 1
ATOM 644 C CA . PHE A 1 80 ? -1.959 13.025 19.373 1.00 95.69 80 PHE A CA 1
ATOM 645 C C . PHE A 1 80 ? -1.511 13.764 20.633 1.00 95.69 80 PHE A C 1
ATOM 647 O O . PHE A 1 80 ? -1.992 13.434 21.717 1.00 95.69 80 PHE A O 1
ATOM 654 N N . THR A 1 81 ? -0.668 14.793 20.515 1.00 97.81 81 THR A N 1
ATOM 655 C CA . THR A 1 81 ? -0.259 15.620 21.661 1.00 97.81 81 THR A CA 1
ATOM 656 C C . THR A 1 81 ? -1.466 16.276 22.332 1.00 97.81 81 THR A C 1
ATOM 658 O O . THR A 1 81 ? -1.585 16.242 23.556 1.00 97.81 81 THR A O 1
ATOM 661 N N . LYS A 1 82 ? -2.418 16.804 21.550 1.00 97.88 82 LYS A N 1
ATOM 662 C CA . LYS A 1 82 ? -3.661 17.384 22.081 1.00 97.88 82 LYS A CA 1
ATOM 663 C C . LYS A 1 82 ? -4.516 16.343 22.811 1.00 97.88 82 LYS A C 1
ATOM 665 O O . LYS A 1 82 ? -5.046 16.628 23.884 1.00 97.88 82 LYS A O 1
ATOM 670 N N . ARG A 1 83 ? -4.662 15.140 22.247 1.00 96.56 83 ARG A N 1
ATOM 671 C CA . ARG A 1 83 ? -5.438 14.049 22.854 1.00 96.56 83 ARG A CA 1
ATOM 672 C C . ARG A 1 83 ? -4.796 13.546 24.145 1.00 96.56 83 ARG A C 1
ATOM 674 O O . ARG A 1 83 ? -5.520 13.313 25.110 1.00 96.56 83 ARG A O 1
ATOM 681 N N . LEU A 1 84 ? -3.469 13.421 24.172 1.00 96.75 84 LEU A N 1
ATOM 682 C CA . LEU A 1 84 ? -2.718 13.057 25.373 1.00 96.75 84 LEU A CA 1
ATOM 683 C C . LEU A 1 84 ? -2.901 14.102 26.475 1.00 96.75 84 LEU A C 1
ATOM 685 O O . LEU A 1 84 ? -3.318 13.732 27.566 1.00 96.75 84 LEU A O 1
ATOM 689 N N . GLY A 1 85 ? -2.730 15.393 26.172 1.00 97.56 85 GLY A N 1
ATOM 690 C CA . GLY A 1 85 ? -2.955 16.459 27.156 1.00 97.56 85 GLY A CA 1
ATOM 691 C C . GLY A 1 85 ? -4.401 16.514 27.671 1.00 97.56 85 GLY A C 1
ATOM 692 O O . GLY A 1 85 ? -4.640 16.737 28.855 1.00 97.56 85 GLY A O 1
ATOM 693 N N . SER A 1 86 ? -5.392 16.240 26.814 1.00 96.94 86 SER A N 1
ATOM 694 C CA . SER A 1 86 ? -6.790 16.135 27.252 1.00 96.94 86 SER A CA 1
ATOM 695 C C . SER A 1 86 ? -7.036 14.931 28.165 1.00 96.94 86 SER A C 1
ATOM 697 O O . SER A 1 86 ? -7.829 15.047 29.097 1.00 96.94 86 SER A O 1
ATOM 699 N N . MET A 1 87 ? -6.419 13.779 27.888 1.00 93.50 87 MET A N 1
ATOM 700 C CA . MET A 1 87 ? -6.524 12.597 28.749 1.00 93.50 87 MET A CA 1
ATOM 701 C C . MET A 1 87 ? -5.825 12.820 30.089 1.00 93.50 87 MET A C 1
ATOM 703 O O . MET A 1 87 ? -6.363 12.426 31.116 1.00 93.50 87 MET A O 1
ATOM 707 N N . GLU A 1 88 ? -4.670 13.480 30.088 1.00 96.62 88 GLU A N 1
ATOM 708 C CA . GLU A 1 88 ? -3.929 13.833 31.298 1.00 96.62 88 GLU A CA 1
ATOM 709 C C . GLU A 1 88 ? -4.750 14.768 32.196 1.00 96.62 88 GLU A C 1
ATOM 711 O O . GLU A 1 88 ? -4.940 14.470 33.371 1.00 96.62 88 GLU A O 1
ATOM 716 N N . MET A 1 89 ? -5.376 15.810 31.630 1.00 95.38 89 MET A N 1
ATOM 717 C CA . MET A 1 89 ? -6.310 16.661 32.382 1.00 95.38 89 MET A CA 1
ATOM 718 C C . MET A 1 89 ? -7.525 15.892 32.922 1.00 95.38 89 MET A C 1
ATOM 720 O O . MET A 1 89 ? -7.980 16.166 34.033 1.00 95.38 89 MET A O 1
ATOM 724 N N . GLN A 1 90 ? -8.075 14.938 32.162 1.00 94.50 90 GLN A N 1
ATOM 725 C CA . GLN A 1 90 ? -9.184 14.101 32.639 1.00 94.50 90 GLN A CA 1
ATOM 726 C C . GLN A 1 90 ? -8.752 13.196 33.794 1.00 94.50 90 GLN A C 1
ATOM 728 O O . GLN A 1 90 ? -9.485 13.090 34.774 1.00 94.50 90 GLN A O 1
ATOM 733 N N . LEU A 1 91 ? -7.575 12.573 33.702 1.00 92.44 91 LEU A N 1
ATOM 734 C CA . LEU A 1 91 ? -7.021 11.747 34.773 1.00 92.44 91 LEU A CA 1
ATOM 735 C C . LEU A 1 91 ? -6.748 12.572 36.027 1.00 92.44 91 LEU A C 1
ATOM 737 O O . LEU A 1 91 ? -7.133 12.139 37.107 1.00 92.44 91 LEU A O 1
ATOM 741 N N . GLU A 1 92 ? -6.186 13.772 35.887 1.00 94.00 92 GLU A N 1
ATOM 742 C CA . GLU A 1 92 ? -5.973 14.689 37.009 1.00 94.00 92 GLU A CA 1
ATOM 743 C C . GLU A 1 92 ? -7.307 15.100 37.650 1.00 94.00 92 GLU A C 1
ATOM 745 O O . GLU A 1 92 ? -7.469 15.045 38.866 1.00 94.00 92 GLU A O 1
ATOM 750 N N . THR A 1 93 ? -8.323 15.412 36.837 1.00 92.12 93 THR A N 1
ATOM 751 C CA . THR A 1 93 ? -9.669 15.747 37.333 1.00 92.12 93 THR A CA 1
ATOM 752 C C . THR A 1 93 ? -10.297 14.576 38.093 1.00 92.12 93 THR A C 1
ATOM 754 O O . THR A 1 93 ? -10.858 14.765 39.173 1.00 92.12 93 THR A O 1
ATOM 757 N N . VAL A 1 94 ? -10.191 13.354 37.557 1.00 86.81 94 VAL A N 1
ATOM 758 C CA . VAL A 1 94 ? -10.672 12.132 38.219 1.00 86.81 94 VAL A CA 1
ATOM 759 C C . VAL A 1 94 ? -9.880 11.863 39.495 1.00 86.81 94 VAL A C 1
ATOM 761 O O . VAL A 1 94 ? -10.477 11.469 40.496 1.00 86.81 94 VAL A O 1
ATOM 764 N N . HIS A 1 95 ? -8.570 12.102 39.497 1.00 87.19 95 HIS A N 1
ATOM 765 C CA . HIS A 1 95 ? -7.716 11.924 40.665 1.00 87.19 95 HIS A CA 1
ATOM 766 C C . HIS A 1 95 ? -8.086 12.907 41.783 1.00 87.19 95 HIS A C 1
ATOM 768 O O . HIS A 1 95 ? -8.319 12.479 42.909 1.00 87.19 95 HIS A O 1
ATOM 774 N N . VAL A 1 96 ? -8.258 14.196 41.478 1.00 87.19 96 VAL A N 1
ATOM 775 C CA . VAL A 1 96 ? -8.703 15.218 42.444 1.00 87.19 96 VAL A CA 1
ATOM 776 C C . VAL A 1 96 ? -10.116 14.925 42.965 1.00 87.19 96 VAL A C 1
ATOM 778 O O . VAL A 1 96 ? -10.368 15.014 44.171 1.00 87.19 96 VAL A O 1
ATOM 781 N N . ALA A 1 97 ? -11.042 14.521 42.090 1.00 83.00 97 ALA A N 1
ATOM 782 C CA . ALA A 1 97 ? -12.393 14.124 42.491 1.00 83.00 97 ALA A CA 1
ATOM 783 C C . ALA A 1 97 ? -12.392 12.865 43.378 1.00 83.00 97 ALA A C 1
ATOM 785 O O . ALA A 1 97 ? -13.154 12.786 44.341 1.00 83.00 97 ALA A O 1
ATOM 786 N N . SER A 1 98 ? -11.512 11.901 43.096 1.00 79.31 98 SER A N 1
ATOM 787 C CA . SER A 1 98 ? -11.367 10.676 43.893 1.00 79.31 98 SER A CA 1
ATOM 788 C C . SER A 1 98 ? -10.709 10.948 45.247 1.00 79.31 98 SER A C 1
ATOM 790 O O . SER A 1 98 ? -11.154 10.411 46.252 1.00 79.31 98 SER A O 1
ATOM 792 N N . SER A 1 99 ? -9.699 11.819 45.300 1.00 79.38 99 SER A N 1
ATOM 793 C CA . SER A 1 99 ? -8.983 12.174 46.534 1.00 79.38 99 SER A CA 1
ATOM 794 C C . SER A 1 99 ? -9.805 13.062 47.477 1.00 79.38 99 SER A C 1
ATOM 796 O O . SER A 1 99 ? -9.611 13.021 48.689 1.00 79.38 99 SER A O 1
ATOM 798 N N . SER A 1 100 ? -10.733 13.865 46.946 1.00 73.00 100 SER A N 1
ATOM 799 C CA . SER A 1 100 ? -11.646 14.700 47.750 1.00 73.00 100 SER A CA 1
ATOM 800 C C . SER A 1 100 ? -12.903 13.956 48.207 1.00 73.00 100 SER A C 1
ATOM 802 O O . SER A 1 100 ? -13.528 14.328 49.202 1.00 73.00 100 SER A O 1
ATOM 804 N N . SER A 1 101 ? -13.265 12.877 47.516 1.00 62.16 101 SER A N 1
ATOM 805 C CA . SER A 1 101 ? -14.400 12.039 47.862 1.00 62.16 101 SER A CA 1
ATOM 806 C C . SER A 1 101 ? -13.904 10.810 48.629 1.00 62.16 101 SER A C 1
ATOM 808 O O . SER A 1 101 ? -13.567 9.792 48.045 1.00 62.16 101 SER A O 1
ATOM 810 N N . ASN A 1 102 ? -13.903 10.860 49.964 1.00 58.91 102 ASN A N 1
ATOM 811 C CA . ASN A 1 102 ? -13.700 9.674 50.821 1.00 58.91 102 ASN A CA 1
ATOM 812 C C . ASN A 1 102 ? -14.957 8.770 50.905 1.00 58.91 102 ASN A C 1
ATOM 814 O O . ASN A 1 102 ? -15.015 7.850 51.719 1.00 58.91 102 ASN A O 1
ATOM 818 N N . ARG A 1 103 ? -15.988 9.032 50.088 1.00 57.88 103 ARG A N 1
ATOM 819 C CA . ARG A 1 103 ? -17.278 8.316 50.060 1.00 57.88 103 ARG A CA 1
ATOM 820 C C . ARG A 1 103 ? -17.531 7.311 48.909 1.00 57.88 103 ARG A C 1
ATOM 822 O O . ARG A 1 103 ? -18.358 6.432 49.131 1.00 57.88 103 ARG A O 1
ATOM 829 N N . PRO A 1 104 ? -16.872 7.326 47.730 1.00 61.44 104 PRO A N 1
ATOM 830 C CA . PRO A 1 104 ? -17.279 6.510 46.588 1.00 61.44 104 PRO A CA 1
ATOM 831 C C . PRO A 1 104 ? -16.796 5.059 46.695 1.00 61.44 104 PRO A C 1
ATOM 833 O O . PRO A 1 104 ? -17.300 4.205 45.977 1.00 61.44 104 PRO A O 1
ATOM 836 N N . SER A 1 105 ? -15.859 4.752 47.600 1.00 67.19 105 SER A N 1
ATOM 837 C CA . SER A 1 105 ? -15.372 3.382 47.811 1.00 67.19 105 SER A CA 1
ATOM 838 C C . SER A 1 105 ? -16.505 2.435 48.221 1.00 67.19 105 SER A C 1
ATOM 840 O O . SER A 1 105 ? -16.617 1.351 47.661 1.00 67.19 105 SER A O 1
ATOM 842 N N . SER A 1 106 ? -17.404 2.862 49.119 1.00 79.62 106 SER A N 1
ATOM 843 C CA . SER A 1 106 ? -18.535 2.027 49.552 1.00 79.62 106 SER A CA 1
ATOM 844 C C . SER A 1 106 ? -19.495 1.734 48.402 1.00 79.62 106 SER A C 1
ATOM 846 O O . SER A 1 106 ? -19.715 0.576 48.085 1.00 79.62 106 SER A O 1
ATOM 848 N N . GLU A 1 107 ? -20.009 2.767 47.728 1.00 82.62 107 GLU A N 1
ATOM 849 C CA . GLU A 1 107 ? -21.005 2.600 46.659 1.00 82.62 107 GLU A CA 1
ATOM 850 C C . GLU A 1 107 ? -20.453 1.819 45.458 1.00 82.62 107 GLU A C 1
ATOM 852 O O . GLU A 1 107 ? -21.169 1.032 44.837 1.00 82.62 107 GLU A O 1
ATOM 857 N N . VAL A 1 108 ? -19.171 2.014 45.124 1.00 83.38 108 VAL A N 1
ATOM 858 C CA . VAL A 1 108 ? -18.503 1.245 44.068 1.00 83.38 108 VAL A CA 1
ATOM 859 C C . VAL A 1 108 ? -18.343 -0.213 44.490 1.00 83.38 108 VAL A C 1
ATOM 861 O O . VAL A 1 108 ? -18.653 -1.091 43.689 1.00 83.38 108 VAL A O 1
ATOM 864 N N . ASN A 1 109 ? -17.930 -0.487 45.730 1.00 84.94 109 ASN A N 1
ATOM 865 C CA . ASN A 1 109 ? -17.812 -1.855 46.239 1.00 84.94 109 ASN A CA 1
ATOM 866 C C . ASN A 1 109 ? -19.174 -2.556 46.326 1.00 84.94 109 ASN A C 1
ATOM 868 O O . ASN A 1 109 ? -19.282 -3.716 45.938 1.00 84.94 109 ASN A O 1
ATOM 872 N N . ASP A 1 110 ? -20.224 -1.848 46.741 1.00 89.44 110 ASP A N 1
ATOM 873 C CA . ASP A 1 110 ? -21.592 -2.371 46.777 1.00 89.44 110 ASP A CA 1
ATOM 874 C C . ASP A 1 110 ? -22.077 -2.723 45.365 1.00 89.44 110 ASP A C 1
ATOM 876 O O . ASP A 1 110 ? -22.652 -3.788 45.133 1.00 89.44 110 ASP A O 1
ATOM 880 N N . LYS A 1 111 ? -21.786 -1.861 44.383 1.00 91.50 111 LYS A N 1
ATOM 881 C CA . LYS A 1 111 ? -22.126 -2.107 42.979 1.00 91.50 111 LYS A CA 1
ATOM 882 C C . LYS A 1 111 ? -21.308 -3.245 42.369 1.00 91.50 111 LYS A C 1
ATOM 884 O O . LYS A 1 111 ? -21.854 -4.007 41.575 1.00 91.50 111 LYS A O 1
ATOM 889 N N . ILE A 1 112 ? -20.031 -3.379 42.735 1.00 89.56 112 ILE A N 1
ATOM 890 C CA . ILE A 1 112 ? -19.198 -4.531 42.363 1.00 89.56 112 ILE A CA 1
ATOM 891 C C . ILE A 1 112 ? -19.824 -5.808 42.926 1.00 89.56 112 ILE A C 1
ATOM 893 O O . ILE A 1 112 ? -20.110 -6.715 42.152 1.00 89.56 112 ILE A O 1
ATOM 897 N N . GLY A 1 113 ? -20.147 -5.841 44.222 1.00 94.75 113 GLY A N 1
ATOM 898 C CA . GLY A 1 113 ? -20.789 -6.995 44.853 1.00 94.75 113 GLY A CA 1
ATOM 899 C C . GLY A 1 113 ? -22.139 -7.349 44.220 1.00 94.75 113 GLY A C 1
ATOM 900 O O . GLY A 1 113 ? -22.427 -8.521 43.981 1.00 94.75 113 GLY A O 1
ATOM 901 N N . GLN A 1 114 ? -22.953 -6.349 43.865 1.00 96.19 114 GLN A N 1
ATOM 902 C CA . GLN A 1 114 ? -24.217 -6.564 43.154 1.00 96.19 114 GLN A CA 1
ATOM 903 C C . GLN A 1 114 ? -24.000 -7.163 41.757 1.00 96.19 114 GLN A C 1
ATOM 905 O O . GLN A 1 114 ? -24.694 -8.107 41.377 1.00 96.19 114 GLN A O 1
ATOM 910 N N . LEU A 1 115 ? -23.036 -6.639 40.996 1.00 94.94 115 LEU A N 1
ATOM 911 C CA . LEU A 1 115 ? -22.701 -7.158 39.670 1.00 94.94 115 LEU A CA 1
ATOM 912 C C . LEU A 1 115 ? -22.134 -8.579 39.746 1.00 94.94 115 LEU A C 1
ATOM 914 O O . LEU A 1 115 ? -22.487 -9.415 38.921 1.00 94.94 115 LEU A O 1
ATOM 918 N N . GLU A 1 116 ? -21.300 -8.879 40.738 1.00 95.62 116 GLU A N 1
ATOM 919 C CA . GLU A 1 116 ? -20.776 -10.225 40.977 1.00 95.62 116 GLU A CA 1
ATOM 920 C C . GLU A 1 116 ? -21.895 -11.216 41.320 1.00 95.62 116 GLU A C 1
ATOM 922 O O . GLU A 1 116 ? -21.948 -12.308 40.747 1.00 95.62 116 GLU A O 1
ATOM 927 N N . ALA A 1 117 ? -22.840 -10.819 42.177 1.00 96.94 117 ALA A N 1
ATOM 928 C CA . ALA A 1 117 ? -24.017 -11.623 42.498 1.00 96.94 117 ALA A CA 1
ATOM 929 C C . ALA A 1 117 ? -24.908 -11.861 41.264 1.00 96.94 117 ALA A C 1
ATOM 931 O O . ALA A 1 117 ? -25.363 -12.983 41.025 1.00 96.94 117 ALA A O 1
ATOM 932 N N . ASP A 1 118 ? -25.125 -10.832 40.441 1.00 96.75 118 ASP A N 1
ATOM 933 C CA . ASP A 1 118 ? -25.878 -10.946 39.192 1.00 96.75 118 ASP A CA 1
ATOM 934 C C . ASP A 1 118 ? -25.175 -11.861 38.175 1.00 96.75 118 ASP A C 1
ATOM 936 O O . ASP A 1 118 ? -25.838 -12.684 37.539 1.00 96.75 118 ASP A O 1
ATOM 940 N N . ILE A 1 119 ? -23.845 -11.775 38.048 1.00 94.81 119 ILE A N 1
ATOM 941 C CA . ILE A 1 119 ? -23.040 -12.684 37.218 1.00 94.81 119 ILE A CA 1
ATOM 942 C C . ILE A 1 119 ? -23.186 -14.126 37.714 1.00 94.81 119 ILE A C 1
ATOM 944 O O . ILE A 1 119 ? -23.394 -15.024 36.896 1.00 94.81 119 ILE A O 1
ATOM 948 N N . GLY A 1 120 ? -23.117 -14.352 39.030 1.00 97.31 120 GLY A N 1
ATOM 949 C CA . GLY A 1 120 ? -23.333 -15.666 39.639 1.00 97.31 120 GLY A CA 1
ATOM 950 C C . GLY A 1 120 ? -24.709 -16.240 39.291 1.00 97.31 120 GLY A C 1
ATOM 951 O O . GLY A 1 120 ? -24.801 -17.341 38.749 1.00 97.31 120 GLY A O 1
ATOM 952 N N . ARG A 1 121 ? -25.772 -15.448 39.484 1.00 98.06 121 ARG A N 1
ATOM 953 C CA . ARG A 1 121 ? -27.154 -15.832 39.146 1.00 98.06 121 ARG A CA 1
ATOM 954 C C . ARG A 1 121 ? -27.330 -16.139 37.656 1.00 98.06 121 ARG A C 1
ATOM 956 O O . AR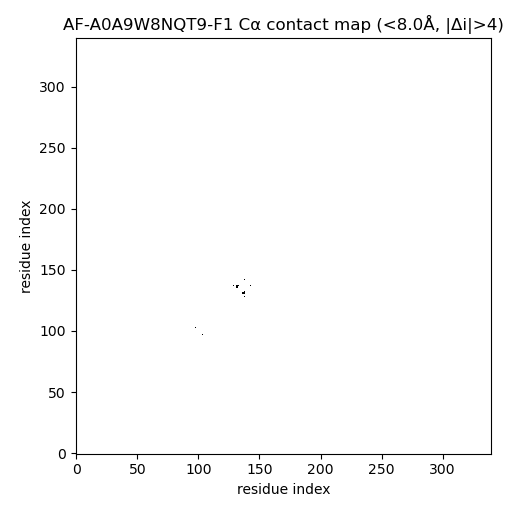G A 1 121 ? -28.040 -17.074 37.292 1.00 98.06 121 ARG A O 1
ATOM 963 N N . LEU A 1 122 ? -26.714 -15.349 36.774 1.00 96.25 122 LEU A N 1
ATOM 964 C CA . LEU A 1 122 ? -26.775 -15.576 35.328 1.00 96.25 122 LEU A CA 1
ATOM 965 C C . LEU A 1 122 ? -26.022 -16.843 34.908 1.00 96.25 122 LEU A C 1
ATOM 967 O O . LEU A 1 122 ? -26.508 -17.550 34.026 1.00 96.25 122 LEU A O 1
ATOM 971 N N . ARG A 1 123 ? -24.885 -17.156 35.543 1.00 96.50 123 ARG A N 1
ATOM 972 C CA . ARG A 1 123 ? -24.155 -18.412 35.308 1.00 96.50 123 ARG A CA 1
ATOM 973 C C . ARG A 1 123 ? -24.970 -19.623 35.730 1.00 96.50 123 ARG A C 1
ATOM 975 O O . ARG A 1 123 ? -25.162 -20.512 34.912 1.00 96.50 123 ARG A O 1
ATOM 982 N N . GLU A 1 124 ? -25.516 -19.615 36.944 1.00 97.56 124 GLU A N 1
ATOM 983 C CA . GLU A 1 124 ? -26.361 -20.706 37.441 1.00 97.56 124 GLU A CA 1
ATOM 984 C C . GLU A 1 124 ? -27.577 -20.929 36.530 1.00 97.56 124 GLU A C 1
ATOM 986 O O . GLU A 1 124 ? -27.897 -22.058 36.153 1.00 97.56 124 GLU A O 1
ATOM 991 N N . ARG A 1 125 ? -28.222 -19.841 36.089 1.00 96.19 125 ARG A N 1
ATOM 992 C CA . ARG A 1 125 ? -29.312 -19.918 35.110 1.00 96.19 125 ARG A CA 1
ATOM 993 C C . ARG A 1 125 ? -28.846 -20.493 33.770 1.00 96.19 125 ARG A C 1
ATOM 995 O O . ARG A 1 125 ? -29.588 -21.262 33.166 1.00 96.19 125 ARG A O 1
ATOM 1002 N N . GLY A 1 126 ? -27.659 -20.114 33.299 1.00 94.50 126 GLY A N 1
ATOM 1003 C CA . GLY A 1 126 ? -27.050 -20.655 32.083 1.00 94.50 126 GLY A CA 1
ATOM 1004 C C . GLY A 1 126 ? -26.809 -22.161 32.178 1.00 94.50 126 GLY A C 1
ATOM 1005 O O . GLY A 1 126 ? -27.248 -22.896 31.300 1.00 94.50 126 GLY A O 1
ATOM 1006 N N . GLU A 1 127 ? -26.210 -22.623 33.277 1.00 97.00 127 GLU A N 1
ATOM 1007 C CA . GLU A 1 127 ? -25.972 -24.047 33.551 1.00 97.00 127 GLU A CA 1
ATOM 1008 C C . GLU A 1 127 ? -27.283 -24.842 33.648 1.00 97.00 127 GLU A C 1
ATOM 1010 O O . GLU A 1 127 ? -27.387 -25.959 33.142 1.00 97.00 127 GLU A O 1
ATOM 1015 N N . ASN A 1 128 ? -28.316 -24.273 34.276 1.00 97.25 128 ASN A N 1
ATOM 1016 C CA . ASN A 1 128 ? -29.636 -24.899 34.328 1.00 97.25 128 ASN A CA 1
ATOM 1017 C C . ASN A 1 128 ? -30.273 -25.015 32.932 1.00 97.25 128 ASN A C 1
ATOM 1019 O O . ASN A 1 128 ? -30.827 -26.060 32.589 1.00 97.25 128 ASN A O 1
ATOM 1023 N N . LEU A 1 129 ? -30.167 -23.960 32.119 1.00 95.69 129 LEU A N 1
ATOM 1024 C CA . LEU A 1 129 ? -30.688 -23.943 30.754 1.00 95.69 129 LEU A CA 1
ATOM 1025 C C . LEU A 1 129 ? -29.950 -24.944 29.854 1.00 95.69 129 LEU A C 1
ATOM 1027 O O . LEU A 1 129 ? -30.581 -25.605 29.035 1.00 95.69 129 LEU A O 1
ATOM 1031 N N . GLU A 1 130 ? -28.638 -25.095 30.033 1.00 95.81 130 GLU A N 1
ATOM 1032 C CA . GLU A 1 130 ? -27.822 -26.098 29.345 1.00 95.81 130 GLU A CA 1
ATOM 1033 C C . GLU A 1 130 ? -28.249 -27.529 29.708 1.00 95.81 130 GLU A C 1
ATOM 1035 O O . GLU A 1 130 ? -28.481 -28.345 28.814 1.00 95.81 130 GLU A O 1
ATOM 1040 N N . LYS A 1 131 ? -28.453 -27.827 31.001 1.00 97.94 131 LYS A N 1
ATOM 1041 C CA . LYS A 1 131 ? -28.975 -29.133 31.449 1.00 97.94 131 LYS A CA 1
ATOM 1042 C C . LYS A 1 131 ? -30.327 -29.449 30.808 1.00 97.94 131 LYS A C 1
ATOM 1044 O O . LYS A 1 131 ? -30.474 -30.489 30.170 1.00 97.94 131 LYS A O 1
ATOM 1049 N N . ARG A 1 132 ? -31.281 -28.513 30.878 1.00 97.38 132 ARG A N 1
ATOM 1050 C CA . ARG A 1 132 ? -32.616 -28.675 30.274 1.00 97.38 132 ARG A CA 1
ATOM 1051 C C . ARG A 1 132 ? -32.570 -28.779 28.749 1.00 97.38 132 ARG A C 1
ATOM 1053 O O . ARG A 1 132 ? -33.381 -29.495 28.167 1.00 97.38 132 ARG A O 1
ATOM 1060 N N . TYR A 1 133 ? -31.620 -28.109 28.091 1.00 96.94 133 TYR A N 1
ATOM 1061 C CA . TYR A 1 133 ? -31.378 -28.270 26.654 1.00 96.94 133 TYR A CA 1
ATOM 1062 C C . TYR A 1 133 ? -30.963 -29.708 26.320 1.00 96.94 133 TYR A C 1
ATOM 1064 O O . TYR A 1 133 ? -31.517 -30.295 25.391 1.00 96.94 133 TYR A O 1
ATOM 1072 N N . HIS A 1 134 ? -30.049 -30.301 27.093 1.00 97.44 134 HIS A N 1
ATOM 1073 C CA . HIS A 1 134 ? -29.619 -31.688 26.896 1.00 97.44 134 HIS A CA 1
ATOM 1074 C C . HIS A 1 134 ? -30.705 -32.720 27.215 1.00 97.44 134 HIS A C 1
ATOM 1076 O O . HIS A 1 134 ? -30.797 -33.737 26.532 1.00 97.44 134 HIS A O 1
ATOM 1082 N N . GLU A 1 135 ? -31.543 -32.446 28.212 1.00 97.81 135 GLU A N 1
ATOM 1083 C CA . GLU A 1 135 ? -32.688 -33.289 28.578 1.00 97.81 135 GLU A CA 1
ATOM 1084 C C . GLU A 1 135 ? -33.871 -33.141 27.603 1.00 97.81 135 GLU A C 1
ATOM 1086 O O . GLU A 1 135 ? -34.787 -33.961 27.604 1.00 97.81 135 GLU A O 1
ATOM 1091 N N . GLY A 1 136 ? -33.857 -32.114 26.745 1.00 96.81 136 GLY A N 1
ATOM 1092 C CA . GLY A 1 136 ? -34.938 -31.810 25.805 1.00 96.81 136 GLY A CA 1
ATOM 1093 C C . GLY A 1 136 ? -36.155 -31.126 26.441 1.00 96.81 136 GLY A C 1
ATOM 1094 O O . GLY A 1 136 ? -37.149 -30.889 25.750 1.00 96.81 136 GLY A O 1
ATOM 1095 N N . ASP A 1 137 ? -36.074 -30.750 27.719 1.00 98.12 137 ASP A N 1
ATOM 1096 C CA . ASP A 1 137 ? -37.161 -30.154 28.508 1.00 98.12 137 ASP A CA 1
ATOM 1097 C C . ASP A 1 137 ? -37.147 -28.613 28.474 1.00 98.12 137 ASP A C 1
ATOM 1099 O O . ASP A 1 137 ? -37.253 -27.906 29.483 1.00 98.12 137 ASP A O 1
ATOM 1103 N N . LEU A 1 138 ? -36.955 -28.052 27.279 1.00 96.94 138 LEU A N 1
ATOM 1104 C CA . LEU A 1 138 ? -37.007 -26.607 27.068 1.00 96.94 138 LEU A CA 1
ATOM 1105 C C . LEU A 1 138 ? -38.435 -26.123 26.847 1.00 96.94 138 LEU A C 1
ATOM 1107 O O . LEU A 1 138 ? -39.195 -26.694 26.056 1.00 96.94 138 LEU A O 1
ATOM 1111 N N . ASN A 1 139 ? -38.757 -24.991 27.466 1.00 97.50 139 ASN A N 1
ATOM 1112 C CA . ASN A 1 139 ? -40.006 -24.290 27.216 1.00 97.50 139 ASN A CA 1
ATOM 1113 C C . ASN A 1 139 ? -39.970 -23.625 25.826 1.00 97.50 139 ASN A C 1
ATOM 1115 O O . ASN A 1 139 ? -38.903 -23.330 25.285 1.00 97.50 139 ASN A O 1
ATOM 1119 N N . ASP A 1 140 ? -41.128 -23.329 25.242 1.00 97.81 140 ASP A N 1
ATOM 1120 C CA . ASP A 1 140 ? -41.240 -22.776 23.888 1.00 97.81 140 ASP A CA 1
ATOM 1121 C C . ASP A 1 140 ? -40.504 -21.442 23.723 1.00 97.81 140 ASP A C 1
ATOM 1123 O O . ASP A 1 140 ? -39.885 -21.189 22.687 1.00 97.81 140 ASP A O 1
ATOM 1127 N N . ALA A 1 141 ? -40.520 -20.594 24.755 1.00 96.12 141 ALA A N 1
ATOM 1128 C CA . ALA A 1 141 ? -39.766 -19.342 24.762 1.00 96.12 141 ALA A CA 1
ATOM 1129 C C . ALA A 1 141 ? -38.247 -19.584 24.694 1.00 96.12 141 ALA A C 1
ATOM 1131 O O . ALA A 1 141 ? -37.542 -18.911 23.942 1.00 96.12 141 ALA A O 1
ATOM 1132 N N . GLU A 1 142 ? -37.749 -20.579 25.428 1.00 95.38 142 GLU A N 1
ATOM 1133 C CA . GLU A 1 142 ? -36.331 -20.946 25.450 1.00 95.38 142 GLU A CA 1
ATOM 1134 C C . GLU A 1 142 ? -35.924 -21.603 24.130 1.00 95.38 142 GLU A C 1
ATOM 1136 O O . GLU A 1 142 ? -34.903 -21.234 23.559 1.00 95.38 142 GLU A O 1
ATOM 1141 N N . LYS A 1 143 ? -36.763 -22.486 23.572 1.00 97.56 143 LYS A N 1
ATOM 1142 C CA . LYS A 1 143 ? -36.564 -23.065 22.233 1.00 97.56 143 LYS A CA 1
ATOM 1143 C C . LYS A 1 143 ? -36.461 -21.978 21.166 1.00 97.56 143 LYS A C 1
ATOM 1145 O O . LYS A 1 143 ? -35.563 -22.023 20.328 1.00 97.56 143 LYS A O 1
ATOM 1150 N N . ARG A 1 144 ? -37.349 -20.975 21.189 1.00 97.12 144 ARG A N 1
ATOM 1151 C CA . ARG A 1 144 ? -37.286 -19.824 20.268 1.00 97.12 144 ARG A CA 1
ATOM 1152 C C . ARG A 1 144 ? -35.996 -19.030 20.443 1.00 97.12 144 ARG A C 1
AT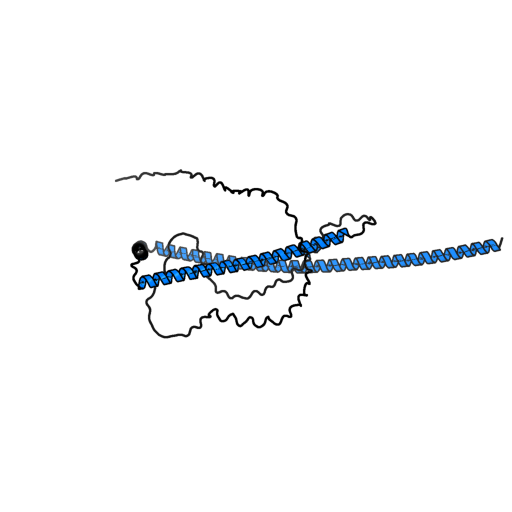OM 1154 O O . ARG A 1 144 ? -35.370 -18.690 19.442 1.00 97.12 144 ARG A O 1
ATOM 1161 N N . PHE A 1 145 ? -35.590 -18.766 21.684 1.00 95.88 145 PHE A N 1
ATOM 1162 C CA . PHE A 1 145 ? -34.343 -18.063 21.978 1.00 95.88 145 PHE A CA 1
ATOM 1163 C C . PHE A 1 145 ? -33.117 -18.836 21.476 1.00 95.88 145 PHE A C 1
ATOM 1165 O O . PHE A 1 145 ? -32.321 -18.275 20.729 1.00 95.88 145 PHE A O 1
ATOM 1172 N N . VAL A 1 146 ? -32.999 -20.127 21.800 1.00 96.00 146 VAL A N 1
ATOM 1173 C CA . VAL A 1 146 ? -31.892 -20.985 21.352 1.00 96.00 146 VAL A CA 1
ATOM 1174 C C . VAL A 1 146 ? -31.852 -21.075 19.826 1.00 96.00 146 VAL A C 1
ATOM 1176 O O . VAL A 1 146 ? -30.789 -20.903 19.237 1.00 96.00 146 VAL A O 1
ATOM 1179 N N . ASN A 1 147 ? -33.000 -21.234 19.162 1.00 96.81 147 ASN A N 1
ATOM 1180 C CA . ASN A 1 147 ? -33.074 -21.214 17.699 1.00 96.81 147 ASN A CA 1
ATOM 1181 C C . ASN A 1 147 ? -32.632 -19.867 17.110 1.00 96.81 147 ASN A C 1
ATOM 1183 O O . ASN A 1 147 ? -31.918 -19.835 16.109 1.00 96.81 147 ASN A O 1
ATOM 1187 N N . SER A 1 148 ? -33.035 -18.749 17.720 1.00 97.56 148 SER A N 1
ATOM 1188 C CA . SER A 1 148 ? -32.585 -17.416 17.306 1.00 97.56 148 SER A CA 1
ATOM 1189 C C . SER A 1 148 ? -31.078 -17.243 17.504 1.00 97.56 148 SER A C 1
ATOM 1191 O O . SER A 1 148 ? -30.421 -16.655 16.651 1.00 97.56 148 SER A O 1
ATOM 1193 N N . LEU A 1 149 ? -30.526 -17.764 18.602 1.00 96.31 149 LEU A N 1
ATOM 1194 C CA . LEU A 1 149 ? -29.098 -17.718 18.904 1.00 96.31 149 LEU A CA 1
ATOM 1195 C C . LEU A 1 149 ? -28.284 -18.583 17.931 1.00 96.31 149 LEU A C 1
ATOM 1197 O O . LEU A 1 149 ? -27.240 -18.145 17.454 1.00 96.31 149 LEU A O 1
ATOM 1201 N N . MET A 1 150 ? -28.780 -19.774 17.584 1.00 96.56 150 MET A N 1
ATOM 1202 C CA . MET A 1 150 ? -28.170 -20.638 16.570 1.00 96.56 150 MET A CA 1
ATOM 1203 C C . MET A 1 150 ? -28.152 -19.965 15.198 1.00 96.56 150 MET A C 1
ATOM 1205 O O . MET A 1 150 ? -27.102 -19.937 14.562 1.00 96.56 150 MET A O 1
ATOM 1209 N N . LYS A 1 151 ? -29.273 -19.369 14.769 1.00 97.56 151 LYS A N 1
ATOM 1210 C CA . LYS A 1 151 ? -29.335 -18.597 13.517 1.00 97.56 151 LYS A CA 1
ATOM 1211 C C . LYS A 1 151 ? -28.365 -17.423 13.533 1.00 97.56 151 LYS A C 1
ATOM 1213 O O . LYS A 1 151 ? -27.586 -17.266 12.607 1.00 97.56 151 LYS A O 1
ATOM 1218 N N . PHE A 1 152 ? -28.337 -16.656 14.621 1.00 95.94 152 PHE A N 1
ATOM 1219 C CA . PHE A 1 152 ? -27.390 -15.554 14.769 1.00 95.94 152 PHE A CA 1
ATOM 1220 C C . PHE A 1 152 ? -25.930 -16.025 14.666 1.00 95.94 152 PHE A C 1
ATOM 1222 O O . PHE A 1 152 ? -25.126 -15.403 13.975 1.00 95.94 152 PHE A O 1
ATOM 1229 N N . SER A 1 153 ? -25.577 -17.140 15.314 1.00 95.69 153 SER A N 1
ATOM 1230 C CA . SER A 1 153 ? -24.237 -17.728 15.210 1.00 95.69 153 SER A CA 1
ATOM 1231 C C . SER A 1 153 ? -23.916 -18.171 13.778 1.00 95.69 153 SER A C 1
ATOM 1233 O O . SER A 1 153 ? -22.821 -17.884 13.290 1.00 95.69 153 SER A O 1
ATOM 1235 N N . GLN A 1 154 ? -24.869 -18.802 13.083 1.00 97.44 154 GLN A N 1
ATOM 1236 C CA . GLN A 1 154 ? -24.735 -19.175 11.671 1.00 97.44 154 GLN A CA 1
ATOM 1237 C C . GLN A 1 154 ? -24.506 -17.946 10.785 1.00 97.44 154 GLN A C 1
ATOM 1239 O O . GLN A 1 154 ? -23.518 -17.923 10.055 1.00 97.44 154 GLN A O 1
ATOM 1244 N N . ASP A 1 155 ? -25.321 -16.899 10.923 1.00 96.06 155 ASP A N 1
ATOM 1245 C CA . ASP A 1 155 ? -25.203 -15.653 10.154 1.00 96.06 155 ASP A CA 1
ATOM 1246 C C . ASP A 1 155 ? -23.837 -14.976 10.364 1.00 96.06 155 ASP A C 1
ATOM 1248 O O . ASP A 1 155 ? -23.222 -14.458 9.427 1.00 96.06 155 ASP A O 1
ATOM 1252 N N . VAL A 1 156 ? -23.332 -14.971 11.606 1.00 93.75 156 VAL A N 1
ATOM 1253 C CA . VAL A 1 156 ? -22.006 -14.425 11.938 1.00 93.75 156 VAL A CA 1
ATOM 1254 C C . VAL A 1 156 ? -20.898 -15.248 11.280 1.00 93.75 156 VAL A C 1
ATOM 1256 O O . VAL A 1 156 ? -19.972 -14.675 10.696 1.00 93.75 156 VAL A O 1
ATOM 1259 N N . HIS A 1 157 ? -20.985 -16.578 11.341 1.00 97.56 157 HIS A N 1
ATOM 1260 C CA . HIS A 1 157 ? -20.018 -17.461 10.695 1.00 97.56 157 HIS A CA 1
ATOM 1261 C C . HIS A 1 157 ? -20.053 -17.342 9.168 1.00 97.56 157 HIS A C 1
ATOM 1263 O O . HIS A 1 157 ? -18.992 -17.254 8.549 1.00 97.56 157 HIS A O 1
ATOM 1269 N N . GLU A 1 158 ? -21.236 -17.270 8.564 1.00 97.69 158 GLU A N 1
ATOM 1270 C CA . GLU A 1 158 ? -21.415 -17.074 7.127 1.00 97.69 158 GLU A CA 1
ATOM 1271 C C . GLU A 1 158 ? -20.807 -15.743 6.672 1.00 97.69 158 GLU A C 1
ATOM 1273 O O . GLU A 1 158 ? -19.966 -15.724 5.771 1.00 97.69 158 GLU A O 1
ATOM 1278 N N . LYS A 1 159 ? -21.114 -14.635 7.363 1.00 94.25 159 LYS A N 1
ATOM 1279 C CA . LYS A 1 159 ? -20.484 -13.331 7.092 1.00 94.25 159 LYS A CA 1
ATOM 1280 C C . LYS A 1 159 ? -18.961 -13.394 7.173 1.00 94.25 159 LYS A C 1
ATOM 1282 O O . LYS A 1 159 ? -18.278 -12.827 6.319 1.00 94.25 159 LYS A O 1
ATOM 1287 N N . ALA A 1 160 ? -18.417 -14.074 8.182 1.00 91.12 160 ALA A N 1
ATOM 1288 C CA . ALA A 1 160 ? -16.974 -14.232 8.332 1.00 91.12 160 ALA A CA 1
ATOM 1289 C C . ALA A 1 160 ? -16.355 -15.064 7.192 1.00 91.12 160 ALA A C 1
ATOM 1291 O O . ALA A 1 160 ? -15.259 -14.742 6.727 1.00 91.12 160 ALA A O 1
ATOM 1292 N N . MET A 1 161 ? -17.048 -16.104 6.720 1.00 97.44 161 MET A N 1
ATOM 1293 C CA . MET A 1 161 ? -16.616 -16.921 5.582 1.00 97.44 161 MET A CA 1
ATOM 1294 C C . MET A 1 161 ? -16.620 -16.122 4.278 1.00 97.44 161 MET A C 1
ATOM 1296 O O . MET A 1 161 ? -15.605 -16.108 3.583 1.00 97.44 161 MET A O 1
ATOM 1300 N N . VAL A 1 162 ? -17.689 -15.372 4.001 1.00 96.31 162 VAL A N 1
ATOM 1301 C CA . VAL A 1 162 ? -17.784 -14.492 2.824 1.00 96.31 162 VAL A CA 1
ATOM 1302 C C . VAL A 1 162 ? -16.686 -13.424 2.842 1.00 96.31 162 VAL A C 1
ATOM 1304 O O . VAL A 1 162 ? -16.035 -13.174 1.827 1.00 96.31 162 VAL A O 1
ATOM 1307 N N . ALA A 1 163 ? -16.417 -12.812 4.000 1.00 90.06 163 ALA A N 1
ATOM 1308 C CA . ALA A 1 163 ? -15.338 -11.836 4.138 1.00 90.06 163 ALA A CA 1
ATOM 1309 C C . ALA A 1 163 ? -13.957 -12.446 3.830 1.00 90.06 163 ALA A C 1
ATOM 1311 O O . ALA A 1 163 ? -13.158 -11.835 3.116 1.00 90.06 163 ALA A O 1
ATOM 1312 N N . LYS A 1 164 ? -13.685 -13.663 4.324 1.00 96.50 164 LYS A N 1
ATOM 1313 C CA . LYS A 1 164 ? -12.439 -14.390 4.036 1.00 96.50 164 LYS A CA 1
ATOM 1314 C C . LYS A 1 164 ? -12.322 -14.787 2.566 1.00 96.50 164 LYS A C 1
ATOM 1316 O O . LYS A 1 164 ? -11.242 -14.660 1.999 1.00 96.50 164 LYS A O 1
ATOM 1321 N N . GLU A 1 165 ? -13.405 -15.235 1.941 1.00 97.69 165 GLU A N 1
ATOM 1322 C CA . GLU A 1 165 ? -13.412 -15.593 0.521 1.00 97.69 165 GLU A CA 1
ATOM 1323 C C . GLU A 1 165 ? -13.141 -14.374 -0.373 1.00 97.69 165 GLU A C 1
ATOM 1325 O O . GLU A 1 165 ? -12.331 -14.440 -1.298 1.00 97.69 165 GLU A O 1
ATOM 1330 N N . ASN A 1 166 ? -13.740 -13.227 -0.048 1.00 94.12 166 ASN A N 1
ATOM 1331 C CA . ASN A 1 166 ? -13.471 -11.971 -0.745 1.00 94.12 166 ASN A CA 1
ATOM 1332 C C . ASN A 1 166 ? -12.003 -11.541 -0.615 1.00 94.12 166 ASN A C 1
ATOM 1334 O O . ASN A 1 166 ? -11.407 -11.073 -1.585 1.00 94.12 166 ASN A O 1
ATOM 1338 N N . GLU A 1 167 ? -11.403 -11.719 0.561 1.00 94.88 167 GLU A N 1
ATOM 1339 C CA . GLU A 1 167 ? -9.979 -11.453 0.767 1.00 94.88 167 GLU A CA 1
ATOM 1340 C C . GLU A 1 167 ? -9.086 -12.401 -0.051 1.00 94.88 167 GLU A C 1
ATOM 1342 O O . GLU A 1 167 ? -8.101 -11.957 -0.643 1.00 94.88 167 GLU A O 1
ATOM 1347 N N . LEU A 1 168 ? -9.444 -13.685 -0.154 1.00 96.81 168 LEU A N 1
ATOM 1348 C CA . LEU A 1 168 ? -8.734 -14.635 -1.016 1.00 96.81 168 LEU A CA 1
ATOM 1349 C C . LEU A 1 168 ? -8.801 -14.218 -2.488 1.00 96.81 168 LEU A C 1
ATOM 1351 O O . LEU A 1 168 ? -7.755 -14.115 -3.123 1.00 96.81 168 LEU A O 1
ATOM 1355 N N . ARG A 1 169 ? -9.983 -13.848 -3.004 1.00 98.12 169 ARG A N 1
ATOM 1356 C CA . ARG A 1 169 ? -10.117 -13.347 -4.386 1.00 98.12 169 ARG A CA 1
ATOM 1357 C C . ARG A 1 169 ? -9.247 -12.117 -4.648 1.00 98.12 169 ARG A C 1
ATOM 1359 O O . ARG A 1 169 ? -8.623 -12.017 -5.702 1.00 98.12 169 ARG A O 1
ATOM 1366 N N . ARG A 1 170 ? -9.163 -11.177 -3.697 1.00 95.56 170 ARG A N 1
ATOM 1367 C CA . ARG A 1 170 ? -8.277 -10.002 -3.821 1.00 95.56 170 ARG A CA 1
ATOM 1368 C C . ARG A 1 170 ? -6.808 -10.408 -3.917 1.00 95.56 170 ARG A C 1
ATOM 1370 O O . ARG A 1 170 ? -6.083 -9.869 -4.754 1.00 95.56 170 ARG A O 1
ATOM 1377 N N . ARG A 1 171 ? -6.372 -11.368 -3.095 1.00 96.00 171 ARG A N 1
ATOM 1378 C CA . ARG A 1 171 ? -4.999 -11.895 -3.134 1.00 96.00 171 ARG A CA 1
ATOM 1379 C C . ARG A 1 171 ? -4.707 -12.634 -4.431 1.00 96.00 171 ARG A C 1
ATOM 1381 O O . ARG A 1 171 ? -3.657 -12.389 -5.013 1.00 96.00 171 ARG A O 1
ATOM 1388 N N . ASP A 1 172 ? -5.631 -13.451 -4.921 1.00 97.56 172 ASP A N 1
ATOM 1389 C CA . ASP A 1 172 ? -5.476 -14.172 -6.188 1.00 97.56 172 ASP A CA 1
ATOM 1390 C C . ASP A 1 172 ? -5.386 -13.214 -7.381 1.00 97.56 172 ASP A C 1
ATOM 1392 O O . ASP A 1 172 ? -4.529 -13.376 -8.254 1.00 97.56 172 ASP A O 1
ATOM 1396 N N . ASN A 1 173 ? -6.192 -12.148 -7.386 1.00 93.69 173 ASN A N 1
ATOM 1397 C CA . ASN A 1 173 ? -6.102 -11.088 -8.392 1.00 93.69 173 ASN A CA 1
ATOM 1398 C C . ASN A 1 173 ? -4.737 -10.380 -8.351 1.00 93.69 173 ASN A C 1
ATOM 1400 O O . ASN A 1 173 ? -4.124 -10.120 -9.393 1.00 93.69 173 ASN A O 1
ATOM 1404 N N . MET A 1 174 ? -4.220 -10.102 -7.151 1.00 93.94 174 MET A N 1
ATOM 1405 C CA . MET A 1 174 ? -2.893 -9.509 -6.967 1.00 93.94 174 MET A CA 1
ATOM 1406 C C . MET A 1 174 ? -1.776 -10.456 -7.429 1.00 93.94 174 MET A C 1
ATOM 1408 O O . MET A 1 174 ? -0.875 -10.029 -8.150 1.00 93.94 174 MET A O 1
ATOM 1412 N N . VAL A 1 175 ? -1.848 -11.740 -7.072 1.00 94.75 175 VAL A N 1
ATOM 1413 C CA . VAL A 1 175 ? -0.897 -12.778 -7.500 1.00 94.75 175 VAL A CA 1
ATOM 1414 C C . VAL A 1 175 ? -0.900 -12.901 -9.021 1.00 94.75 175 VAL A C 1
ATOM 1416 O O . VAL A 1 175 ? 0.165 -12.871 -9.631 1.00 94.75 175 VAL A O 1
ATOM 1419 N N . THR A 1 176 ? -2.078 -12.944 -9.644 1.00 97.50 176 THR A N 1
ATOM 1420 C CA . THR A 1 176 ? -2.231 -12.984 -11.106 1.00 97.50 176 THR A CA 1
ATOM 1421 C C . THR A 1 176 ? -1.586 -11.761 -11.761 1.00 97.50 176 THR A C 1
ATOM 1423 O O . THR A 1 176 ? -0.822 -11.892 -12.718 1.00 97.50 176 THR A O 1
ATOM 1426 N N . THR A 1 177 ? -1.815 -10.566 -11.209 1.00 93.38 177 THR A N 1
ATOM 1427 C CA . THR A 1 177 ? -1.201 -9.318 -11.691 1.00 93.38 177 THR A CA 1
ATOM 1428 C C . THR A 1 177 ? 0.328 -9.359 -11.581 1.00 93.38 177 THR A C 1
ATOM 1430 O O . THR A 1 177 ? 1.037 -8.954 -12.504 1.00 93.38 177 THR A O 1
ATOM 1433 N N . LEU A 1 178 ? 0.864 -9.860 -10.464 1.00 91.88 178 LEU A N 1
ATOM 1434 C CA . LEU A 1 178 ? 2.308 -10.005 -10.265 1.00 91.88 178 LEU A CA 1
ATOM 1435 C C . LEU A 1 178 ? 2.912 -11.045 -11.218 1.00 91.88 178 LEU A C 1
ATOM 1437 O O . LEU A 1 178 ? 3.939 -10.768 -11.832 1.00 91.88 178 LEU A O 1
ATOM 1441 N N . GLN A 1 179 ? 2.259 -12.191 -11.416 1.00 96.31 179 GLN A N 1
ATOM 1442 C CA . GLN A 1 179 ? 2.684 -13.215 -12.375 1.00 96.31 179 GLN A CA 1
ATOM 1443 C C . GLN A 1 179 ? 2.723 -12.673 -13.811 1.00 96.31 179 GLN A C 1
ATOM 1445 O O . GLN A 1 179 ? 3.690 -12.913 -14.532 1.00 96.31 179 GLN A O 1
ATOM 1450 N N . GLN A 1 180 ? 1.729 -11.877 -14.219 1.00 96.12 180 GLN A N 1
ATOM 1451 C CA . GLN A 1 180 ? 1.733 -11.207 -15.525 1.00 96.12 180 GLN A CA 1
ATOM 1452 C C . GLN A 1 180 ? 2.913 -10.234 -15.674 1.00 96.12 180 GLN A C 1
ATOM 1454 O O . GLN A 1 180 ? 3.560 -10.201 -16.723 1.00 96.12 180 GLN A O 1
ATOM 1459 N N . LYS A 1 181 ? 3.229 -9.458 -14.626 1.00 94.19 181 LYS A N 1
ATOM 1460 C CA . LYS A 1 181 ? 4.399 -8.562 -14.616 1.00 94.19 181 LYS A CA 1
ATOM 1461 C C . LYS A 1 181 ? 5.707 -9.342 -14.740 1.00 94.19 181 LYS A C 1
ATOM 1463 O O . LYS A 1 181 ? 6.549 -8.952 -15.545 1.00 94.19 181 LYS A O 1
ATOM 1468 N N . VAL A 1 182 ? 5.853 -10.442 -14.000 1.00 95.38 182 VAL A N 1
ATOM 1469 C CA . VAL A 1 182 ? 7.015 -11.339 -14.099 1.00 95.38 182 VAL A CA 1
ATOM 1470 C C . VAL A 1 182 ? 7.152 -11.871 -15.525 1.00 95.38 182 VAL A C 1
ATOM 1472 O O . VAL A 1 182 ? 8.185 -11.639 -16.145 1.00 95.38 182 VAL A O 1
ATOM 1475 N N . GLY A 1 183 ? 6.094 -12.441 -16.108 1.00 95.56 183 GLY A N 1
ATOM 1476 C CA . GLY A 1 183 ? 6.135 -12.956 -17.483 1.00 95.56 183 GLY A CA 1
ATOM 1477 C C . GLY A 1 183 ? 6.468 -11.884 -18.533 1.00 95.56 183 GLY A C 1
ATOM 1478 O O . GLY A 1 183 ? 7.185 -12.147 -19.504 1.00 95.56 183 GLY A O 1
ATOM 1479 N N . LYS A 1 184 ? 6.010 -10.640 -18.333 1.00 93.56 184 LYS A N 1
ATOM 1480 C CA . LYS A 1 184 ? 6.373 -9.496 -19.187 1.00 93.56 184 LYS A CA 1
ATOM 1481 C C . LYS A 1 184 ? 7.857 -9.141 -19.065 1.00 93.56 184 LYS A C 1
ATOM 1483 O O . LYS A 1 184 ? 8.511 -8.901 -20.084 1.00 93.56 184 LYS A O 1
ATOM 1488 N N . LEU A 1 185 ? 8.391 -9.098 -17.845 1.00 93.19 185 LEU A N 1
ATOM 1489 C CA . LEU A 1 185 ? 9.809 -8.829 -17.594 1.00 93.19 185 LEU A CA 1
ATOM 1490 C C . LEU A 1 185 ? 10.693 -9.944 -18.161 1.00 93.19 185 LEU A C 1
ATOM 1492 O O . LEU A 1 185 ? 11.657 -9.646 -18.860 1.00 93.19 185 LEU A O 1
ATOM 1496 N N . GLU A 1 186 ? 10.322 -11.206 -17.954 1.00 94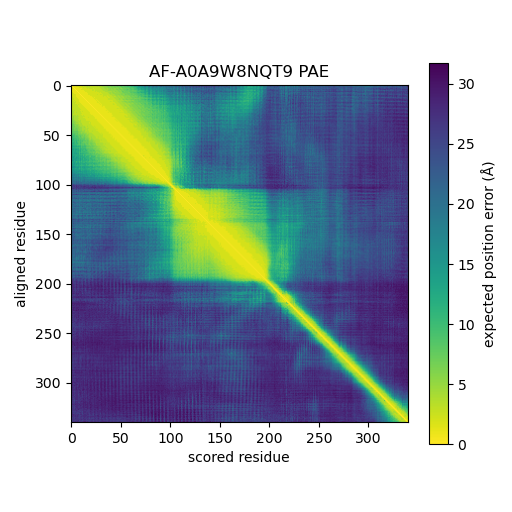.62 186 GLU A N 1
ATOM 1497 C CA . GLU A 1 186 ? 11.001 -12.376 -18.521 1.00 94.62 186 GLU A CA 1
ATOM 1498 C C . GLU A 1 186 ? 11.024 -12.330 -20.052 1.00 94.62 186 GLU A C 1
ATOM 1500 O O . GLU A 1 186 ? 12.077 -12.503 -20.664 1.00 94.62 186 GLU A O 1
ATOM 1505 N N . SER A 1 187 ? 9.890 -12.015 -20.686 1.00 95.75 187 SER A N 1
ATOM 1506 C CA . SER A 1 187 ? 9.805 -11.874 -22.147 1.00 95.75 187 SER A CA 1
ATOM 1507 C C . SER A 1 187 ? 10.680 -10.730 -22.666 1.00 95.75 187 SER A C 1
ATOM 1509 O O . SER A 1 187 ? 11.326 -10.856 -23.708 1.00 95.75 187 SER A O 1
ATOM 1511 N N . THR A 1 188 ? 10.728 -9.615 -21.931 1.00 92.44 188 THR A N 1
ATOM 1512 C CA . THR A 1 188 ? 11.579 -8.463 -22.261 1.00 92.44 188 THR A CA 1
ATOM 1513 C C . THR A 1 188 ? 13.055 -8.840 -22.152 1.00 92.44 188 THR A C 1
ATOM 1515 O O . THR A 1 188 ? 13.821 -8.584 -23.079 1.00 92.44 188 THR A O 1
ATOM 1518 N N . LEU A 1 189 ? 13.447 -9.523 -21.072 1.00 91.44 189 LEU A N 1
ATOM 1519 C CA . LEU A 1 189 ? 14.807 -10.012 -20.862 1.00 91.44 189 LEU A CA 1
ATOM 1520 C C . LEU A 1 189 ? 15.222 -11.005 -21.956 1.00 91.44 189 LEU A C 1
ATOM 1522 O O . LEU A 1 189 ? 16.290 -10.857 -22.546 1.00 91.44 189 LEU A O 1
ATOM 1526 N N . ALA A 1 190 ? 14.365 -11.978 -22.273 1.00 93.06 190 ALA A N 1
ATOM 1527 C CA . ALA A 1 190 ? 14.613 -12.958 -23.326 1.00 93.06 190 ALA A CA 1
ATOM 1528 C C . ALA A 1 190 ? 14.796 -12.290 -24.696 1.00 93.06 190 ALA A C 1
ATOM 1530 O O . ALA A 1 190 ? 15.691 -12.670 -25.454 1.00 93.06 190 ALA A O 1
ATOM 1531 N N . LYS A 1 191 ? 13.994 -11.262 -25.004 1.00 92.38 191 LYS A N 1
ATOM 1532 C CA . LYS A 1 191 ? 14.152 -10.457 -26.220 1.00 92.38 191 LYS A CA 1
ATOM 1533 C C . LYS A 1 191 ? 15.502 -9.734 -26.235 1.00 92.38 191 LYS A C 1
ATOM 1535 O O . LYS A 1 191 ? 16.242 -9.887 -27.198 1.00 92.38 191 LYS A O 1
ATOM 1540 N N . CYS A 1 192 ? 15.875 -9.057 -25.145 1.00 83.12 192 CYS A N 1
ATOM 1541 C CA . CYS A 1 192 ? 17.175 -8.389 -25.026 1.00 83.12 192 CYS A CA 1
ATOM 1542 C C . CYS A 1 192 ? 18.362 -9.356 -25.182 1.00 83.12 192 CYS A C 1
ATOM 1544 O O . CYS A 1 192 ? 19.362 -9.003 -25.803 1.00 83.12 192 CYS A O 1
ATOM 1546 N N . LEU A 1 193 ? 18.269 -10.573 -24.638 1.00 86.44 193 LEU A N 1
ATOM 1547 C CA . LEU A 1 193 ? 19.307 -11.598 -24.789 1.00 86.44 193 LEU A CA 1
ATOM 1548 C C . LEU A 1 193 ? 19.380 -12.138 -26.226 1.00 86.44 193 LEU A C 1
ATOM 1550 O O . LEU A 1 193 ? 20.473 -12.311 -26.762 1.00 86.44 193 LEU A O 1
ATOM 1554 N N . LYS A 1 194 ? 18.233 -12.360 -26.877 1.00 89.94 194 LYS A N 1
ATOM 1555 C CA . LYS A 1 194 ? 18.162 -12.823 -28.272 1.00 89.94 194 LYS A CA 1
ATOM 1556 C C . LYS A 1 194 ? 18.685 -11.779 -29.260 1.00 89.94 194 LYS A C 1
ATOM 1558 O O . LYS A 1 194 ? 19.375 -12.148 -30.208 1.00 89.94 194 LYS A O 1
ATOM 1563 N N . ASP A 1 195 ? 18.382 -10.506 -29.025 1.00 81.38 195 ASP A N 1
ATOM 1564 C CA . ASP A 1 195 ? 18.863 -9.391 -29.844 1.00 81.38 195 ASP A CA 1
ATOM 1565 C C . ASP A 1 195 ? 20.391 -9.238 -29.720 1.00 81.38 195 ASP A C 1
ATOM 1567 O O . ASP A 1 195 ? 21.060 -8.985 -30.718 1.00 81.38 195 ASP A O 1
ATOM 1571 N N . LYS A 1 196 ? 20.969 -9.501 -28.535 1.00 80.56 196 LYS A N 1
ATOM 1572 C CA . LYS A 1 196 ? 22.431 -9.553 -28.339 1.00 80.56 196 LYS A CA 1
ATOM 1573 C C . LYS A 1 196 ? 23.097 -10.740 -29.046 1.00 80.56 196 LYS A C 1
ATOM 1575 O O . LYS A 1 196 ? 24.186 -10.584 -29.580 1.00 80.56 196 LYS A O 1
ATOM 1580 N N . GLY A 1 197 ? 22.467 -11.917 -29.052 1.00 75.69 197 GLY A N 1
ATOM 1581 C CA . GLY A 1 197 ? 23.053 -13.141 -29.621 1.00 75.69 197 GLY A CA 1
ATOM 1582 C C . GLY A 1 197 ? 23.000 -13.251 -31.150 1.00 75.69 197 GLY A C 1
ATOM 1583 O O . GLY A 1 197 ? 23.680 -14.099 -31.717 1.00 75.69 197 GLY A O 1
ATOM 1584 N N . LYS A 1 198 ? 22.193 -12.422 -31.825 1.00 71.00 198 LYS A N 1
ATOM 1585 C CA . LYS A 1 198 ? 22.104 -12.367 -33.298 1.00 71.00 198 LYS A CA 1
ATOM 1586 C C . LYS A 1 198 ? 22.962 -11.265 -33.926 1.00 71.00 198 LYS A C 1
ATOM 1588 O O . LYS A 1 198 ? 22.928 -11.106 -35.143 1.00 71.00 198 LYS A O 1
ATOM 1593 N N . GLY A 1 199 ? 23.699 -10.514 -33.106 1.00 60.22 199 GLY A N 1
ATOM 1594 C CA . GLY A 1 199 ? 24.749 -9.621 -33.573 1.00 60.22 199 GLY A CA 1
ATOM 1595 C C . GLY A 1 199 ? 25.862 -10.457 -34.183 1.00 60.22 199 GLY A C 1
ATOM 1596 O O . GLY A 1 199 ? 26.546 -11.193 -33.477 1.00 60.22 199 GLY A O 1
ATOM 1597 N N . ASP A 1 200 ? 25.954 -10.372 -35.502 1.00 50.75 200 ASP A N 1
ATOM 1598 C CA . ASP A 1 200 ? 26.934 -11.033 -36.339 1.00 50.75 200 ASP A CA 1
ATOM 1599 C C . ASP A 1 200 ? 28.339 -10.854 -35.765 1.00 50.75 200 ASP A C 1
ATOM 1601 O O . ASP A 1 200 ? 28.788 -9.757 -35.423 1.00 50.75 200 ASP A O 1
ATOM 1605 N N . ASN A 1 201 ? 29.003 -11.985 -35.612 1.00 53.94 201 ASN A N 1
ATOM 1606 C CA . ASN A 1 201 ? 30.327 -12.106 -35.059 1.00 53.94 201 ASN A CA 1
ATOM 1607 C C . ASN A 1 201 ? 31.305 -11.723 -36.171 1.00 53.94 201 ASN A C 1
ATOM 1609 O O . ASN A 1 201 ? 31.973 -12.592 -36.718 1.00 53.94 201 ASN A O 1
ATOM 1613 N N . TYR A 1 202 ? 31.351 -10.452 -36.576 1.00 49.09 202 TYR A N 1
ATOM 1614 C CA . TYR A 1 202 ? 32.361 -10.008 -37.528 1.00 49.09 202 TYR A CA 1
ATOM 1615 C C . TYR A 1 202 ? 32.782 -8.559 -37.282 1.00 49.09 202 TYR A C 1
ATOM 1617 O O . TYR A 1 202 ? 32.028 -7.610 -37.466 1.00 49.09 202 TYR A O 1
ATOM 1625 N N . VAL A 1 203 ? 34.062 -8.447 -36.922 1.00 46.75 203 VAL A N 1
ATOM 1626 C CA . VAL A 1 203 ? 34.883 -7.237 -36.795 1.00 46.75 203 VAL A CA 1
ATOM 1627 C C . VAL A 1 203 ? 34.735 -6.469 -35.477 1.00 46.75 203 VAL A C 1
ATOM 1629 O O . VAL A 1 203 ? 34.127 -5.411 -35.369 1.00 46.75 203 VAL A O 1
ATOM 1632 N N . VAL A 1 204 ? 35.389 -7.035 -34.459 1.00 53.94 204 VAL A N 1
ATOM 1633 C CA . VAL A 1 204 ? 36.459 -6.376 -33.687 1.00 53.94 204 VAL A CA 1
ATOM 1634 C C . VAL A 1 204 ? 36.559 -4.861 -33.910 1.00 53.94 204 VAL A C 1
ATOM 1636 O O . VAL A 1 204 ? 37.128 -4.416 -34.901 1.00 53.94 204 VAL A O 1
ATOM 1639 N N . SER A 1 205 ? 36.101 -4.073 -32.943 1.00 45.53 205 SER A N 1
ATOM 1640 C CA . SER A 1 205 ? 36.689 -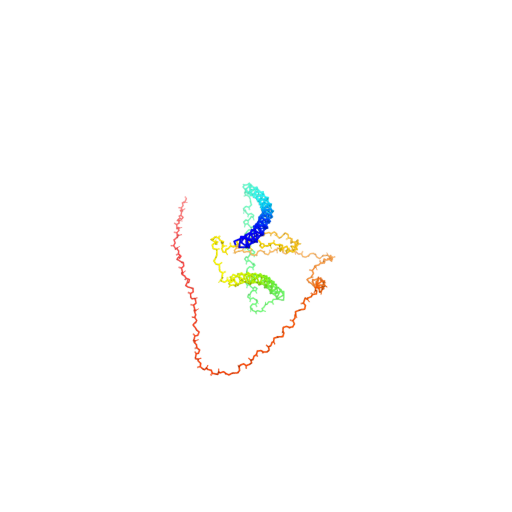2.767 -32.615 1.00 45.53 205 SER A CA 1
ATOM 1641 C C . SER A 1 205 ? 36.287 -2.392 -31.194 1.00 45.53 205 SER A C 1
ATOM 1643 O O . SER A 1 205 ? 35.221 -1.842 -30.940 1.00 45.53 205 SER A O 1
ATOM 1645 N N . GLU A 1 206 ? 37.129 -2.812 -30.254 1.00 50.34 206 GLU A N 1
ATOM 1646 C CA . GLU A 1 206 ? 37.711 -1.897 -29.270 1.00 50.34 206 GLU A CA 1
ATOM 1647 C C . GLU A 1 206 ? 36.772 -0.827 -28.676 1.00 50.34 206 GLU A C 1
ATOM 1649 O O . GLU A 1 206 ? 37.035 0.367 -28.742 1.00 50.34 206 GLU A O 1
ATOM 1654 N N . LEU A 1 207 ? 35.677 -1.247 -28.039 1.00 48.56 207 LEU A N 1
ATOM 1655 C CA . LEU A 1 207 ? 34.923 -0.397 -27.113 1.00 48.56 207 LEU A CA 1
ATOM 1656 C C . LEU A 1 207 ? 34.712 -1.136 -25.794 1.00 48.56 207 LEU A C 1
ATOM 1658 O O . LEU A 1 207 ? 33.682 -1.755 -25.519 1.00 48.56 207 LEU A O 1
ATOM 1662 N N . LYS A 1 208 ? 35.767 -1.045 -24.987 1.00 50.50 208 LYS A N 1
ATOM 1663 C CA . LYS A 1 208 ? 35.776 -1.203 -23.535 1.00 50.50 208 LYS A CA 1
ATOM 1664 C C . LYS A 1 208 ? 34.604 -0.414 -22.914 1.00 50.50 208 LYS A C 1
ATOM 1666 O O . LYS A 1 208 ? 34.312 0.701 -23.328 1.00 50.50 208 LYS A O 1
ATOM 1671 N N . GLU A 1 209 ? 33.977 -1.006 -21.897 1.00 56.53 209 GLU A N 1
ATOM 1672 C CA . GLU A 1 209 ? 33.191 -0.326 -20.843 1.00 56.53 209 GLU A CA 1
ATOM 1673 C C . GLU A 1 209 ? 31.722 0.061 -21.104 1.00 56.53 209 GLU A C 1
ATOM 1675 O O . GLU A 1 209 ? 31.109 0.732 -20.274 1.00 56.53 209 GLU A O 1
ATOM 1680 N N . LYS A 1 210 ? 31.054 -0.456 -22.145 1.00 57.03 210 LYS A N 1
ATOM 1681 C CA . LYS A 1 210 ? 29.575 -0.404 -22.183 1.00 57.03 210 LYS A CA 1
ATOM 1682 C C . LYS A 1 210 ? 28.977 -1.428 -21.213 1.00 57.03 210 LYS A C 1
ATOM 1684 O O . LYS A 1 210 ? 28.691 -2.566 -21.579 1.00 57.03 210 LYS A O 1
ATOM 1689 N N . SER A 1 211 ? 28.820 -0.991 -19.961 1.00 54.78 211 SER A N 1
ATOM 1690 C CA . SER A 1 211 ? 28.097 -1.660 -18.875 1.00 54.78 211 SER A CA 1
ATOM 1691 C C . SER A 1 211 ? 26.887 -2.437 -19.406 1.00 54.78 211 SER A C 1
ATOM 1693 O O . SER A 1 211 ? 25.962 -1.871 -19.991 1.00 54.78 211 SER A O 1
ATOM 1695 N N . MET A 1 212 ? 26.898 -3.761 -19.211 1.00 54.94 212 MET A N 1
ATOM 1696 C CA . MET A 1 212 ? 25.858 -4.677 -19.698 1.00 54.94 212 MET A CA 1
ATOM 1697 C C . MET A 1 212 ? 24.466 -4.415 -19.103 1.00 54.94 212 MET A C 1
ATOM 1699 O O . MET A 1 212 ? 23.485 -4.993 -19.580 1.00 54.94 212 MET A O 1
ATOM 1703 N N . LEU A 1 213 ? 24.387 -3.556 -18.087 1.00 54.56 213 LEU A N 1
ATOM 1704 C CA . LEU A 1 213 ? 23.179 -3.114 -17.415 1.00 54.56 213 LEU A CA 1
ATOM 1705 C C . LEU A 1 213 ? 22.958 -1.644 -17.772 1.00 54.56 213 LEU A C 1
ATOM 1707 O O . LEU A 1 213 ? 23.463 -0.745 -17.103 1.00 54.56 213 LEU A O 1
ATOM 1711 N N . ASN A 1 214 ? 22.197 -1.389 -18.837 1.00 55.34 214 ASN A N 1
ATOM 1712 C CA . ASN A 1 214 ? 21.719 -0.040 -19.110 1.00 55.34 214 ASN A CA 1
ATOM 1713 C C . ASN A 1 214 ? 20.605 0.276 -18.100 1.00 55.34 214 ASN A C 1
ATOM 1715 O O . ASN A 1 214 ? 19.420 0.089 -18.380 1.00 55.34 214 ASN A O 1
ATOM 1719 N N . LEU A 1 215 ? 21.010 0.680 -16.890 1.00 60.75 215 LEU A N 1
ATOM 1720 C CA . LEU A 1 215 ? 20.135 1.009 -15.760 1.00 60.75 215 LEU A CA 1
ATOM 1721 C C . LEU A 1 215 ? 19.090 2.062 -16.160 1.00 60.75 215 LEU A C 1
ATOM 1723 O O . LEU A 1 215 ? 17.954 2.029 -15.691 1.00 60.75 215 LEU A O 1
ATOM 1727 N N . ASN A 1 216 ? 19.449 2.918 -17.121 1.00 59.66 216 ASN A N 1
ATOM 1728 C CA . ASN A 1 216 ? 18.574 3.927 -17.694 1.00 59.66 216 ASN A CA 1
ATOM 1729 C C . ASN A 1 216 ? 17.352 3.302 -18.391 1.00 59.66 216 ASN A C 1
ATOM 1731 O O . ASN A 1 216 ? 16.249 3.814 -18.271 1.00 59.66 216 ASN A O 1
ATOM 1735 N N . MET A 1 217 ? 17.487 2.140 -19.038 1.00 60.12 217 MET A N 1
ATOM 1736 C CA . MET A 1 217 ? 16.365 1.447 -19.691 1.00 60.12 217 MET A CA 1
ATOM 1737 C C . MET A 1 217 ? 15.411 0.775 -18.687 1.00 60.12 217 MET A C 1
ATOM 1739 O O . MET A 1 217 ? 14.224 0.628 -18.968 1.00 60.12 217 MET A O 1
ATOM 1743 N N . TRP A 1 218 ? 15.911 0.391 -17.508 1.00 60.22 218 TRP A N 1
ATOM 1744 C CA . TRP A 1 218 ? 15.095 -0.178 -16.426 1.00 60.22 218 TRP A CA 1
ATOM 1745 C C . TRP A 1 218 ? 14.383 0.901 -15.602 1.00 60.22 218 TRP A C 1
ATOM 1747 O O . TRP A 1 218 ? 13.232 0.717 -15.217 1.00 60.22 218 TRP A O 1
ATOM 1757 N N . MET A 1 219 ? 15.029 2.052 -15.403 1.00 58.53 219 MET A N 1
ATOM 1758 C CA . MET A 1 219 ? 14.466 3.204 -14.689 1.00 58.53 219 MET A CA 1
ATOM 1759 C C . MET A 1 219 ? 13.499 4.034 -15.556 1.00 58.53 219 MET A C 1
ATOM 1761 O O . MET A 1 219 ? 12.675 4.764 -15.017 1.00 58.53 219 MET A O 1
ATOM 1765 N N . SER A 1 220 ? 13.549 3.899 -16.889 1.00 50.59 220 SER A N 1
ATOM 1766 C CA . SER A 1 220 ? 12.709 4.670 -17.827 1.00 50.59 220 SER A CA 1
ATOM 1767 C C . SER A 1 220 ? 11.363 4.025 -18.175 1.00 50.59 220 SER A C 1
ATOM 1769 O O . SER A 1 220 ? 10.675 4.513 -19.072 1.00 50.59 220 SER A O 1
ATOM 1771 N N . SER A 1 221 ? 10.951 2.936 -17.515 1.00 40.41 221 SER A N 1
ATOM 1772 C CA . SER A 1 221 ? 9.562 2.483 -17.666 1.00 40.41 221 SER A CA 1
ATOM 1773 C C . SER A 1 221 ? 8.646 3.546 -17.052 1.00 40.41 221 SER A C 1
ATOM 1775 O O . SER A 1 221 ? 8.737 3.773 -15.845 1.00 40.41 221 SER A O 1
ATOM 1777 N N . PRO A 1 222 ? 7.766 4.203 -17.832 1.00 45.62 222 PRO A N 1
ATOM 1778 C CA . PRO A 1 222 ? 6.855 5.187 -17.284 1.00 45.62 222 PRO A CA 1
ATOM 1779 C C . PRO A 1 222 ? 5.927 4.442 -16.330 1.00 45.62 222 PRO A C 1
ATOM 1781 O O . PRO A 1 222 ? 5.092 3.646 -16.763 1.00 45.62 222 PRO A O 1
ATOM 1784 N N . LEU A 1 223 ? 6.059 4.703 -15.032 1.00 48.16 223 LEU A N 1
ATOM 1785 C CA . LEU A 1 223 ? 4.977 4.536 -14.068 1.00 48.16 223 LEU A CA 1
ATOM 1786 C C . LEU A 1 223 ? 3.887 5.557 -14.432 1.00 48.16 223 LEU A C 1
ATOM 1788 O O . LEU A 1 223 ? 3.658 6.513 -13.705 1.00 48.16 223 LEU A O 1
ATOM 1792 N N . LYS A 1 224 ? 3.272 5.419 -15.611 1.00 45.88 224 LYS A N 1
ATOM 1793 C CA . LYS A 1 224 ? 2.019 6.101 -15.902 1.00 45.88 224 LYS A CA 1
ATOM 1794 C C . LYS A 1 224 ? 0.939 5.333 -15.163 1.00 45.88 224 LYS A C 1
ATOM 1796 O O . LYS A 1 224 ? 0.668 4.180 -15.490 1.00 45.88 224 LYS A O 1
ATOM 1801 N N . ASP A 1 225 ? 0.444 5.981 -14.119 1.00 45.06 225 ASP A N 1
ATOM 1802 C CA . ASP A 1 225 ? -0.935 5.944 -13.659 1.00 45.06 225 ASP A CA 1
ATOM 1803 C C . ASP A 1 225 ? -1.599 4.571 -13.703 1.00 45.06 225 ASP A C 1
ATOM 1805 O O . ASP A 1 225 ? -2.339 4.215 -14.615 1.00 45.06 225 ASP A O 1
ATOM 1809 N N . ILE A 1 226 ? -1.415 3.836 -12.611 1.00 47.06 226 ILE A N 1
ATOM 1810 C CA . ILE A 1 226 ? -2.563 3.154 -12.021 1.00 47.06 226 ILE A CA 1
ATOM 1811 C C . ILE A 1 226 ? -3.179 4.176 -11.055 1.00 47.06 226 ILE A C 1
ATOM 1813 O O . ILE A 1 226 ? -3.125 4.014 -9.839 1.00 47.06 226 ILE A O 1
ATOM 1817 N N . GLU A 1 227 ? -3.733 5.264 -11.600 1.00 43.75 227 GLU A N 1
ATOM 1818 C CA . GLU A 1 227 ? -4.901 5.891 -10.986 1.00 43.75 227 GLU A CA 1
ATOM 1819 C C . GLU A 1 227 ? -6.039 4.887 -11.173 1.00 43.75 227 GLU A C 1
ATOM 1821 O O . GLU A 1 227 ? -6.831 4.939 -12.110 1.00 43.75 227 GLU A O 1
ATOM 1826 N N . ALA A 1 228 ? -6.073 3.885 -10.295 1.00 41.97 228 ALA A N 1
ATOM 1827 C CA . ALA A 1 228 ? -7.336 3.245 -10.002 1.00 41.97 228 ALA A CA 1
ATOM 1828 C C . ALA A 1 228 ? -8.254 4.362 -9.483 1.00 41.97 228 ALA A C 1
ATOM 1830 O O . ALA A 1 228 ? -7.813 5.121 -8.612 1.00 41.97 228 ALA A O 1
ATOM 1831 N N . PRO A 1 229 ? -9.493 4.494 -9.983 1.00 42.78 229 PRO A N 1
ATOM 1832 C CA . PRO A 1 229 ? -10.442 5.406 -9.382 1.00 42.78 229 PRO A CA 1
ATOM 1833 C C . PRO A 1 229 ? -10.628 4.935 -7.942 1.00 42.78 229 PRO A C 1
ATOM 1835 O O . PRO A 1 229 ? -11.248 3.904 -7.674 1.00 42.78 229 PRO A O 1
ATOM 1838 N N . LEU A 1 230 ? -10.029 5.676 -7.009 1.00 42.66 230 LEU A N 1
ATOM 1839 C CA . LEU A 1 230 ? -10.418 5.661 -5.616 1.00 42.66 230 LEU A CA 1
ATOM 1840 C C . LEU A 1 230 ? -11.868 6.128 -5.621 1.00 42.66 230 LEU A C 1
ATOM 1842 O O . LEU A 1 230 ? -12.157 7.321 -5.559 1.00 42.66 230 LEU A O 1
ATOM 1846 N N . LEU A 1 231 ? -12.784 5.168 -5.749 1.00 38.78 231 LEU A N 1
ATOM 1847 C CA . LEU A 1 231 ? -14.136 5.322 -5.266 1.00 38.78 231 LEU A CA 1
ATOM 1848 C C . LEU A 1 231 ? -13.989 5.880 -3.860 1.00 38.78 231 LEU A C 1
ATOM 1850 O O . LEU A 1 231 ? -13.494 5.208 -2.952 1.00 38.78 231 LEU A O 1
ATOM 1854 N N . ALA A 1 232 ? -14.365 7.146 -3.729 1.00 40.69 232 ALA A N 1
ATOM 1855 C CA . ALA A 1 232 ? -14.577 7.824 -2.478 1.00 40.69 232 ALA A CA 1
ATOM 1856 C C . ALA A 1 232 ? -15.684 7.071 -1.734 1.00 40.69 232 ALA A C 1
ATOM 1858 O O . ALA A 1 232 ? -16.843 7.482 -1.705 1.00 40.69 232 ALA A O 1
ATOM 1859 N N . SER A 1 233 ? -15.338 5.937 -1.127 1.00 39.78 233 SER A N 1
ATOM 1860 C CA . SER A 1 233 ? -16.133 5.366 -0.065 1.00 39.78 233 SER A CA 1
ATOM 1861 C C . SER A 1 233 ? -16.018 6.358 1.082 1.00 39.78 233 SER A C 1
ATOM 1863 O O . SER A 1 233 ? -15.034 6.371 1.825 1.00 39.78 233 SER A O 1
ATOM 1865 N N . LYS A 1 234 ? -17.032 7.216 1.211 1.00 40.72 234 LYS A N 1
ATOM 1866 C CA . LYS A 1 234 ? -17.443 7.777 2.495 1.00 40.72 234 LYS A CA 1
ATOM 1867 C C . LYS A 1 234 ? -17.777 6.597 3.407 1.00 40.72 234 LYS A C 1
ATOM 1869 O O . LYS A 1 234 ? -18.936 6.244 3.594 1.00 40.72 234 LYS A O 1
ATOM 1874 N N . SER A 1 235 ? -16.745 5.942 3.918 1.00 32.75 235 SER A N 1
ATOM 1875 C CA . SER A 1 235 ? -16.882 5.013 5.019 1.00 32.75 235 SER A CA 1
ATOM 1876 C C . SER A 1 235 ? -17.183 5.862 6.249 1.00 32.75 235 SER A C 1
ATOM 1878 O O . SER A 1 235 ? -16.453 6.822 6.517 1.00 32.75 235 SER A O 1
ATOM 1880 N N . PRO A 1 236 ? -18.267 5.573 6.980 1.00 40.06 236 PRO A N 1
ATOM 1881 C CA . PRO A 1 236 ? -18.526 6.241 8.238 1.00 40.06 236 PRO A CA 1
ATOM 1882 C C . PRO A 1 236 ? -17.342 5.964 9.161 1.00 40.06 236 PRO A C 1
ATOM 1884 O O . PRO A 1 236 ? -16.834 4.843 9.208 1.00 40.06 236 PRO A O 1
ATOM 1887 N N . VAL A 1 237 ? -16.907 7.004 9.869 1.00 35.38 237 VAL A N 1
ATOM 1888 C CA . VAL A 1 237 ? -15.910 6.958 10.939 1.00 35.38 237 VAL A CA 1
ATOM 1889 C C . VAL A 1 237 ? -16.311 5.862 11.931 1.00 35.38 237 VAL A C 1
ATOM 1891 O O . VAL A 1 237 ? -17.078 6.090 12.866 1.00 35.38 237 VAL A O 1
ATOM 1894 N N . MET A 1 238 ? -15.815 4.643 11.720 1.00 39.97 238 MET A N 1
ATOM 1895 C CA . MET A 1 238 ? -15.804 3.628 12.754 1.00 39.97 238 MET A CA 1
ATOM 1896 C C . MET A 1 238 ? -14.701 4.033 13.714 1.00 39.97 238 MET A C 1
ATOM 1898 O O . MET A 1 238 ? -13.516 3.985 13.392 1.00 39.97 238 MET A O 1
ATOM 1902 N N . LYS A 1 239 ? -15.126 4.488 14.893 1.00 37.62 239 LYS A N 1
ATOM 1903 C CA . LYS A 1 239 ? -14.279 4.637 16.069 1.00 37.62 239 LYS A CA 1
ATOM 1904 C C . LYS A 1 239 ? -13.425 3.376 16.200 1.00 37.62 239 LYS A C 1
ATOM 1906 O O . LYS A 1 239 ? -13.961 2.293 16.417 1.00 37.62 239 LYS A O 1
ATOM 1911 N N . THR A 1 240 ? -12.113 3.533 16.078 1.00 34.28 240 THR A N 1
ATOM 1912 C CA . THR A 1 240 ? -11.128 2.515 16.428 1.00 34.28 240 THR A CA 1
ATOM 1913 C C . THR A 1 240 ? -11.309 2.176 17.904 1.00 34.28 240 THR A C 1
ATOM 1915 O O . THR A 1 240 ? -10.840 2.895 18.786 1.00 34.28 240 THR A O 1
ATOM 1918 N N . ILE A 1 241 ? -12.045 1.102 18.178 1.00 38.78 241 ILE A N 1
ATOM 1919 C CA . ILE A 1 241 ? -12.038 0.452 19.481 1.00 38.78 241 ILE A CA 1
ATOM 1920 C C . ILE A 1 241 ? -10.718 -0.311 19.525 1.00 38.78 241 ILE A C 1
ATOM 1922 O O . ILE A 1 241 ? -10.544 -1.332 18.865 1.00 38.78 241 ILE A O 1
ATOM 1926 N N . ASN A 1 242 ? -9.763 0.247 20.260 1.00 32.75 242 ASN A N 1
ATOM 1927 C CA . ASN A 1 242 ? -8.525 -0.414 20.627 1.00 32.75 242 ASN A CA 1
ATOM 1928 C C . ASN A 1 242 ? -8.873 -1.554 21.601 1.00 32.75 242 ASN A C 1
ATOM 1930 O O . ASN A 1 242 ? -8.891 -1.352 22.813 1.00 32.75 242 ASN A O 1
ATOM 1934 N N . VAL A 1 243 ? -9.236 -2.727 21.076 1.00 37.00 243 VAL A N 1
ATOM 1935 C CA . VAL A 1 243 ? -9.420 -3.934 21.888 1.00 37.00 243 VAL A CA 1
ATOM 1936 C C . VAL A 1 243 ? -8.043 -4.548 22.093 1.00 37.00 243 VAL A C 1
ATOM 1938 O O . VAL A 1 243 ? -7.542 -5.315 21.274 1.00 37.00 243 VAL A O 1
ATOM 1941 N N . LYS A 1 244 ? -7.416 -4.168 23.205 1.00 32.84 244 LYS A N 1
ATOM 1942 C CA . LYS A 1 244 ? -6.392 -4.985 23.845 1.00 32.84 244 LYS A CA 1
ATOM 1943 C C . LYS A 1 244 ? -7.084 -6.294 24.232 1.00 32.84 244 LYS A C 1
ATOM 1945 O O . LYS A 1 244 ? -8.086 -6.265 24.943 1.00 32.84 244 LYS A O 1
ATOM 1950 N N . SER A 1 245 ? -6.615 -7.408 23.684 1.00 41.91 245 SER A N 1
ATOM 1951 C CA . SER A 1 245 ? -7.108 -8.745 24.004 1.00 41.91 245 SER A CA 1
ATOM 1952 C C . SER A 1 245 ? -6.801 -9.080 25.462 1.00 41.91 245 SER A C 1
ATOM 1954 O O . SER A 1 245 ? -5.766 -9.675 25.743 1.00 41.91 245 SER A O 1
ATOM 1956 N N . ASP A 1 246 ? -7.708 -8.714 26.362 1.00 31.28 246 ASP A N 1
ATOM 1957 C CA . ASP A 1 246 ? -7.853 -9.349 27.665 1.00 31.28 246 ASP A CA 1
ATOM 1958 C C . ASP A 1 246 ? -9.100 -10.235 27.622 1.00 31.28 246 ASP A C 1
ATOM 1960 O O . ASP A 1 246 ? -10.210 -9.821 27.283 1.00 31.28 246 ASP A O 1
ATOM 1964 N N . LEU A 1 247 ? -8.872 -11.511 27.904 1.00 45.84 247 LEU A N 1
ATOM 1965 C CA . LEU A 1 247 ? -9.854 -12.579 27.902 1.00 45.84 247 LEU A CA 1
ATOM 1966 C C . LEU A 1 247 ? -10.714 -12.482 29.180 1.00 45.84 247 LEU A C 1
ATOM 1968 O O . LEU A 1 247 ? -10.493 -13.239 30.115 1.00 45.84 247 LEU A O 1
ATOM 1972 N N . ALA A 1 248 ? -11.672 -11.553 29.262 1.00 42.19 248 ALA A N 1
ATOM 1973 C CA . ALA A 1 248 ? -12.747 -11.603 30.263 1.00 42.19 248 ALA A CA 1
ATOM 1974 C C . ALA A 1 248 ? -13.895 -10.620 29.963 1.00 42.19 248 ALA A C 1
ATOM 1976 O O . ALA A 1 248 ? -13.676 -9.434 29.752 1.00 42.19 248 ALA A O 1
ATOM 1977 N N . SER A 1 249 ? -15.127 -11.122 30.098 1.00 40.41 249 SER A N 1
ATOM 1978 C CA . SER A 1 249 ? -16.378 -10.371 30.296 1.00 40.41 249 SER A CA 1
ATOM 1979 C C . SER A 1 249 ? -17.057 -9.756 29.059 1.00 40.41 249 SER A C 1
ATOM 1981 O O . SER A 1 249 ? -16.874 -8.595 28.701 1.00 40.41 249 SER A O 1
ATOM 1983 N N . SER A 1 250 ? -17.945 -10.541 28.436 1.00 37.50 250 SER A N 1
ATOM 1984 C CA . SER A 1 250 ? -18.978 -10.043 27.523 1.00 37.50 250 SER A CA 1
ATOM 1985 C C . SER A 1 250 ? -20.134 -9.421 28.323 1.00 37.50 250 SER A C 1
ATOM 1987 O O . SER A 1 250 ? -21.021 -10.128 28.807 1.00 37.50 250 SER A O 1
ATOM 1989 N N . GLY A 1 251 ? -20.134 -8.097 28.463 1.00 35.12 251 GLY A N 1
ATOM 1990 C CA . GLY A 1 251 ? -21.287 -7.338 28.945 1.00 35.12 251 GLY A CA 1
ATOM 1991 C C . GLY A 1 251 ? -22.332 -7.171 27.840 1.00 35.12 251 GLY A C 1
ATOM 1992 O O . GLY A 1 251 ? -22.066 -6.538 26.819 1.00 35.12 251 GLY A O 1
ATOM 1993 N N . PHE A 1 252 ? -23.521 -7.736 28.043 1.00 48.62 252 PHE A N 1
ATOM 1994 C CA . PHE A 1 252 ? -24.714 -7.436 27.249 1.00 48.62 252 PHE A CA 1
ATOM 1995 C C . PHE A 1 252 ? -25.172 -5.985 27.499 1.00 48.62 252 PHE A C 1
ATOM 1997 O O . PHE A 1 252 ? -25.129 -5.532 28.646 1.00 48.62 252 PHE A O 1
ATOM 2004 N N . PRO A 1 253 ? -25.659 -5.247 26.484 1.00 49.56 253 PRO A N 1
ATOM 2005 C CA . PRO A 1 253 ? -26.305 -3.961 26.716 1.00 49.56 253 PRO A CA 1
ATOM 2006 C C . PRO A 1 253 ? -27.677 -4.157 27.396 1.00 49.56 253 PRO A C 1
ATOM 2008 O O . PRO A 1 253 ? -28.385 -5.121 27.083 1.00 49.56 253 PRO A O 1
ATOM 2011 N N . PRO A 1 254 ? -28.090 -3.260 28.312 1.00 47.66 254 PRO A N 1
ATOM 2012 C CA . PRO A 1 254 ? -29.376 -3.366 28.989 1.00 47.66 254 PRO A CA 1
ATOM 2013 C C . PRO A 1 254 ? -30.530 -3.152 28.002 1.00 47.66 254 PRO A C 1
ATOM 2015 O O . PRO A 1 254 ? -30.607 -2.141 27.303 1.00 47.66 254 PRO A O 1
ATOM 2018 N N . SER A 1 255 ? -31.438 -4.126 27.964 1.00 42.09 255 SER A N 1
ATOM 2019 C CA . SER A 1 255 ? -32.698 -4.059 27.227 1.00 42.09 255 SER A CA 1
ATOM 2020 C C . SER A 1 255 ? -33.640 -3.067 27.914 1.00 42.09 255 SER A C 1
ATOM 2022 O O . SER A 1 255 ? -34.029 -3.279 29.061 1.00 42.09 255 SER A O 1
ATOM 2024 N N . GLN A 1 256 ? -34.003 -1.985 27.227 1.00 51.56 256 GLN A N 1
ATOM 2025 C CA . GLN A 1 256 ? -35.092 -1.103 27.651 1.00 51.56 256 GLN A CA 1
ATOM 2026 C C . GLN A 1 256 ? -36.457 -1.706 27.268 1.00 51.56 256 GLN A C 1
ATOM 2028 O O . GLN A 1 256 ? -36.563 -2.350 26.220 1.00 51.56 256 GLN A O 1
ATOM 2033 N N . PRO A 1 257 ? -37.509 -1.507 28.084 1.00 51.00 257 PRO A N 1
ATOM 2034 C CA . PRO A 1 257 ? -38.849 -1.977 27.769 1.00 51.00 257 PRO A CA 1
ATOM 2035 C C . PRO A 1 257 ? -39.493 -1.145 26.653 1.00 51.00 257 PRO A C 1
ATOM 2037 O O . PRO A 1 257 ? -39.394 0.079 26.601 1.00 51.00 257 PRO A O 1
ATOM 2040 N N . VAL A 1 258 ? -40.177 -1.867 25.771 1.00 42.06 258 VAL A N 1
ATOM 2041 C CA . VAL A 1 258 ? -40.933 -1.398 24.609 1.00 42.06 258 VAL A CA 1
ATOM 2042 C C . VAL A 1 258 ? -42.046 -0.432 25.032 1.00 42.06 258 VAL A C 1
ATOM 2044 O O . VAL A 1 258 ? -42.952 -0.821 25.765 1.00 42.06 258 VAL A O 1
ATOM 2047 N N . GLN A 1 259 ? -42.028 0.793 24.498 1.00 37.44 259 GLN A N 1
ATOM 2048 C CA . GLN A 1 259 ? -43.246 1.575 24.283 1.00 37.44 259 GLN A CA 1
ATOM 2049 C C . GLN A 1 259 ? -43.575 1.576 22.791 1.00 37.44 259 GLN A C 1
ATOM 2051 O O . GLN A 1 259 ? -42.852 2.111 21.954 1.00 37.44 259 GLN A O 1
ATOM 2056 N N . THR A 1 260 ? -44.692 0.930 22.481 1.00 45.09 260 THR A N 1
ATOM 2057 C CA . THR A 1 260 ? -45.467 1.082 21.255 1.00 45.09 260 THR A CA 1
ATOM 2058 C C . THR A 1 260 ? -45.876 2.542 21.077 1.00 45.09 260 THR A C 1
ATOM 2060 O O . THR A 1 260 ? -46.531 3.069 21.972 1.00 45.09 260 THR A O 1
ATOM 2063 N N . ASN A 1 261 ? -45.526 3.166 19.943 1.00 39.00 261 ASN A N 1
ATOM 2064 C CA . ASN A 1 261 ? -46.428 4.022 19.155 1.00 39.00 261 ASN A CA 1
ATOM 2065 C C . ASN A 1 261 ? -45.781 4.537 17.848 1.00 39.00 261 ASN A C 1
ATOM 2067 O O . ASN A 1 261 ? -44.765 5.223 17.863 1.00 39.00 261 ASN A O 1
ATOM 2071 N N . SER A 1 262 ? -46.497 4.293 16.744 1.00 43.56 262 SER A N 1
ATOM 2072 C CA . SER A 1 262 ? -46.443 4.919 15.404 1.00 43.56 262 SER A CA 1
ATOM 2073 C C . SER A 1 262 ? -45.257 4.635 14.450 1.00 43.56 262 SER A C 1
ATOM 2075 O O . SER A 1 262 ? -44.118 4.504 14.893 1.00 43.56 262 SER A O 1
ATOM 2077 N N . PRO A 1 263 ? -45.515 4.538 13.122 1.00 49.72 263 PRO A N 1
ATOM 2078 C CA . PRO A 1 263 ? -44.517 4.158 12.127 1.00 49.72 263 PRO A CA 1
ATOM 2079 C C . PRO A 1 263 ? -43.853 5.379 11.468 1.00 49.72 263 PRO A C 1
ATOM 2081 O O . PRO A 1 263 ? -44.547 6.223 10.901 1.00 49.72 263 PRO A O 1
ATOM 2084 N N . PRO A 1 264 ? -42.514 5.434 11.410 1.00 47.31 264 PRO A N 1
ATOM 2085 C CA . PRO A 1 264 ? -41.814 6.145 10.356 1.00 47.31 264 PRO A CA 1
ATOM 2086 C C . PRO A 1 264 ? -41.255 5.132 9.349 1.00 47.31 264 PRO A C 1
ATOM 2088 O O . PRO A 1 264 ? -40.480 4.237 9.687 1.00 47.31 264 PRO A O 1
ATOM 2091 N N . THR A 1 265 ? -41.661 5.277 8.091 1.00 52.75 265 THR A N 1
ATOM 2092 C CA . THR A 1 265 ? -41.103 4.577 6.930 1.00 52.75 265 THR A CA 1
ATOM 2093 C C . THR A 1 265 ? -39.613 4.8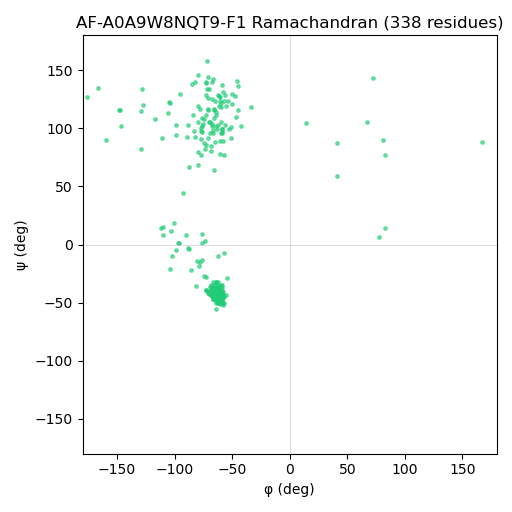94 6.802 1.00 52.75 265 THR A C 1
ATOM 2095 O O . THR A 1 265 ? -39.236 5.927 6.247 1.00 52.75 265 THR A O 1
ATOM 2098 N N . LEU A 1 266 ? -38.759 4.022 7.339 1.00 41.84 266 LEU A N 1
ATOM 2099 C CA . LEU A 1 266 ? -37.311 4.109 7.188 1.00 41.84 266 LEU A CA 1
ATOM 2100 C C . LEU A 1 266 ? -36.870 3.159 6.072 1.00 41.84 266 LEU A C 1
ATOM 2102 O O . LEU A 1 266 ? -36.789 1.944 6.252 1.00 41.84 266 LEU A O 1
ATOM 2106 N N . ASN A 1 267 ? -36.590 3.747 4.910 1.00 49.38 267 ASN A N 1
ATOM 2107 C CA . ASN A 1 267 ? -35.975 3.090 3.765 1.00 49.38 267 ASN A CA 1
ATOM 2108 C C . ASN A 1 267 ? -34.599 2.545 4.165 1.00 49.38 267 ASN A C 1
ATOM 2110 O O . ASN A 1 267 ? -33.598 3.259 4.167 1.00 49.38 267 ASN A O 1
ATOM 2114 N N . THR A 1 268 ? -34.562 1.268 4.526 1.00 43.47 268 THR A N 1
ATOM 2115 C CA . THR A 1 268 ? -33.335 0.496 4.698 1.00 43.47 268 THR A CA 1
ATOM 2116 C C . THR A 1 268 ? -32.870 0.066 3.302 1.00 43.47 268 THR A C 1
ATOM 2118 O O . THR A 1 268 ? -33.627 -0.617 2.605 1.00 43.47 268 THR A O 1
ATOM 2121 N N . PRO A 1 269 ? -31.668 0.463 2.838 1.00 47.06 269 PRO A N 1
ATOM 2122 C CA . PRO A 1 269 ? -31.153 0.002 1.557 1.00 47.06 269 PRO A CA 1
ATOM 2123 C C . PRO A 1 269 ? -30.862 -1.494 1.677 1.00 47.06 269 PRO A C 1
ATOM 2125 O O . PRO A 1 269 ? -29.894 -1.922 2.303 1.00 47.06 269 PRO A O 1
ATOM 2128 N N . THR A 1 270 ? -31.766 -2.292 1.124 1.00 50.47 270 THR A N 1
ATOM 2129 C CA . THR A 1 270 ? -31.624 -3.741 1.021 1.00 50.47 270 THR A CA 1
ATOM 2130 C C . THR A 1 270 ? -30.761 -4.034 -0.205 1.00 50.47 270 THR A C 1
ATOM 2132 O O . THR A 1 270 ? -30.913 -3.388 -1.240 1.00 50.47 270 THR A O 1
ATOM 2135 N N . PHE A 1 271 ? -29.856 -5.007 -0.086 1.00 52.84 271 PHE A N 1
ATOM 2136 C CA . PHE A 1 271 ? -28.832 -5.388 -1.074 1.00 52.84 271 PHE A CA 1
ATOM 2137 C C . PHE A 1 271 ? -29.386 -5.778 -2.465 1.00 52.84 271 PHE A C 1
ATOM 2139 O O . PHE A 1 271 ? -28.624 -5.928 -3.409 1.00 52.84 271 PHE A O 1
ATOM 2146 N N . ALA A 1 272 ? -30.709 -5.890 -2.612 1.00 54.91 272 ALA A N 1
ATOM 2147 C CA . ALA A 1 272 ? -31.407 -6.232 -3.851 1.00 54.91 272 ALA A CA 1
ATOM 2148 C C . ALA A 1 272 ? -31.444 -5.105 -4.909 1.00 54.91 272 ALA A C 1
ATOM 2150 O O . ALA A 1 272 ? -32.083 -5.273 -5.938 1.00 54.91 272 ALA A O 1
ATOM 2151 N N . LYS A 1 273 ? -30.800 -3.953 -4.669 1.00 45.94 273 LYS A N 1
ATOM 2152 C CA . LYS A 1 273 ? -30.797 -2.801 -5.593 1.00 45.94 273 LYS A CA 1
ATOM 2153 C C . LYS A 1 273 ? -29.435 -2.512 -6.243 1.00 45.94 273 LYS A C 1
ATOM 2155 O O . LYS A 1 273 ? -29.244 -1.431 -6.783 1.00 45.94 273 LYS A O 1
ATOM 2160 N N . LEU A 1 274 ? -28.489 -3.451 -6.157 1.00 48.97 274 LEU A N 1
ATOM 2161 C CA . LEU A 1 274 ? -27.155 -3.343 -6.770 1.00 48.97 274 LEU A CA 1
ATOM 2162 C C . LEU A 1 274 ? -27.020 -4.087 -8.110 1.00 48.97 274 LEU A C 1
ATOM 2164 O O . LEU A 1 274 ? -25.989 -3.945 -8.759 1.00 48.97 274 LEU A O 1
ATOM 2168 N N . ASP A 1 275 ? -28.048 -4.820 -8.547 1.00 53.50 275 ASP A N 1
ATOM 2169 C CA . ASP A 1 275 ? -28.011 -5.584 -9.805 1.00 53.50 275 ASP A CA 1
ATOM 2170 C C . ASP A 1 275 ? -28.468 -4.776 -11.039 1.00 53.50 275 ASP A C 1
ATOM 2172 O O . ASP A 1 275 ? -28.400 -5.283 -12.155 1.00 53.50 275 ASP A O 1
ATOM 2176 N N . GLU A 1 276 ? -28.899 -3.517 -10.880 1.00 52.44 276 GLU A N 1
ATOM 2177 C CA . GLU A 1 276 ? -29.455 -2.717 -11.991 1.00 52.44 276 GLU A CA 1
ATOM 2178 C C . GLU A 1 276 ? -28.485 -1.670 -12.585 1.00 52.44 276 GLU A C 1
ATOM 2180 O O . GLU A 1 276 ? -28.750 -1.161 -13.668 1.00 52.44 276 GLU A O 1
ATOM 2185 N N . ASP A 1 277 ? -27.327 -1.401 -11.962 1.00 46.91 277 ASP A N 1
ATOM 2186 C CA . ASP A 1 277 ? -26.380 -0.346 -12.403 1.00 46.91 277 ASP A CA 1
ATOM 2187 C C . ASP A 1 277 ? -25.136 -0.870 -13.157 1.00 46.91 277 ASP A C 1
ATOM 2189 O O . ASP A 1 277 ? -24.186 -0.129 -13.411 1.00 46.91 277 ASP A O 1
ATOM 2193 N N . ILE A 1 278 ? -25.118 -2.148 -13.552 1.00 50.16 278 ILE A N 1
ATOM 2194 C CA . ILE A 1 278 ? -24.029 -2.734 -14.366 1.00 50.16 278 ILE A CA 1
ATOM 2195 C C . ILE A 1 278 ? -24.370 -2.737 -15.872 1.00 50.16 278 ILE A C 1
ATOM 2197 O O . ILE A 1 278 ? -23.572 -3.190 -16.689 1.00 50.16 278 ILE A O 1
ATOM 2201 N N . SER A 1 279 ? -25.538 -2.215 -16.263 1.00 54.59 279 SER A N 1
ATOM 2202 C CA . SER A 1 279 ? -26.056 -2.315 -17.638 1.00 54.59 279 SER A CA 1
ATOM 2203 C C . SER A 1 279 ? -25.389 -1.378 -18.660 1.00 54.59 279 SER A C 1
ATOM 2205 O O . SER A 1 279 ? -25.785 -1.401 -19.822 1.00 54.59 279 SER A O 1
ATOM 2207 N N . ASP A 1 280 ? -24.393 -0.575 -18.271 1.00 48.53 280 ASP A N 1
ATOM 2208 C CA . ASP A 1 280 ? -23.743 0.404 -19.166 1.00 48.53 280 ASP A CA 1
ATOM 2209 C C . ASP A 1 280 ? -22.293 0.024 -19.540 1.00 48.53 280 ASP A C 1
ATOM 2211 O O . ASP A 1 280 ? -21.520 0.841 -20.038 1.00 48.53 280 ASP A O 1
ATOM 2215 N N . PHE A 1 281 ? -21.895 -1.234 -19.294 1.00 48.91 281 PHE A N 1
ATOM 2216 C CA . PHE A 1 281 ? -20.554 -1.750 -19.623 1.00 48.91 281 PHE A CA 1
ATOM 2217 C C . PHE A 1 281 ? -20.523 -2.772 -20.775 1.00 48.91 281 PHE A C 1
ATOM 2219 O O . PHE A 1 281 ? -19.466 -3.344 -21.051 1.00 48.91 281 PHE A O 1
ATOM 2226 N N . ASP A 1 282 ? -21.644 -2.976 -21.475 1.00 53.00 282 ASP A N 1
ATOM 2227 C CA . ASP A 1 282 ? -21.756 -3.945 -22.578 1.00 53.00 282 ASP A CA 1
ATOM 2228 C C . ASP A 1 282 ? -21.363 -3.391 -23.966 1.00 53.00 282 ASP A C 1
ATOM 2230 O O . ASP A 1 282 ? -21.262 -4.158 -24.923 1.00 53.00 282 ASP A O 1
ATOM 2234 N N . ASP A 1 283 ? -21.037 -2.098 -24.088 1.00 54.50 283 ASP A N 1
ATOM 2235 C CA . ASP A 1 283 ? -20.694 -1.462 -25.375 1.00 54.50 283 ASP A CA 1
ATOM 2236 C C . ASP A 1 283 ? -19.185 -1.277 -25.628 1.00 54.50 283 ASP A C 1
ATOM 2238 O O . ASP A 1 283 ? -18.764 -0.520 -26.507 1.00 54.50 283 ASP A O 1
ATOM 2242 N N . ILE A 1 284 ? -18.324 -2.010 -24.913 1.00 55.53 284 ILE A N 1
ATOM 2243 C CA . ILE A 1 284 ? -16.913 -2.117 -25.305 1.00 55.53 284 ILE A CA 1
ATOM 2244 C C . ILE A 1 284 ? -16.798 -3.229 -26.356 1.00 55.53 284 ILE A C 1
ATOM 2246 O O . ILE A 1 284 ? -16.940 -4.405 -26.009 1.00 55.53 284 ILE A O 1
ATOM 2250 N N . PRO A 1 285 ? -16.493 -2.920 -27.634 1.00 50.91 285 PRO A N 1
ATOM 2251 C CA . PRO A 1 285 ? -16.305 -3.941 -28.652 1.00 50.91 285 PRO A CA 1
ATOM 2252 C C . PRO A 1 285 ? -15.122 -4.829 -28.265 1.00 50.91 285 PRO A C 1
ATOM 2254 O O . PRO A 1 285 ? -13.955 -4.462 -28.422 1.00 50.91 285 PRO A O 1
ATOM 2257 N N . LEU A 1 286 ? -15.434 -6.023 -27.758 1.00 49.00 286 LEU A N 1
ATOM 2258 C CA . LEU A 1 286 ? -14.458 -7.070 -27.503 1.00 49.00 286 LEU A CA 1
ATOM 2259 C C . LEU A 1 286 ? -13.710 -7.346 -28.817 1.00 49.00 286 LEU A C 1
ATOM 2261 O O . LEU A 1 286 ? -14.338 -7.749 -29.805 1.00 49.00 286 LEU A O 1
ATOM 2265 N N . PRO A 1 287 ? -12.378 -7.153 -28.878 1.00 55.00 287 PRO A N 1
ATOM 2266 C CA . PRO A 1 287 ? -11.619 -7.532 -30.055 1.00 55.00 287 PRO A CA 1
ATOM 2267 C C . PRO A 1 287 ? -11.817 -9.031 -30.257 1.00 55.00 287 PRO A C 1
ATOM 2269 O O . PRO A 1 287 ? -11.488 -9.832 -29.381 1.00 55.00 287 PRO A O 1
ATOM 2272 N N . ARG A 1 288 ? -12.402 -9.394 -31.407 1.00 51.25 288 ARG A N 1
ATOM 2273 C CA . ARG A 1 288 ? -12.637 -10.773 -31.848 1.00 51.25 288 ARG A CA 1
ATOM 2274 C C . ARG A 1 288 ? -11.405 -11.622 -31.542 1.00 51.25 288 ARG A C 1
ATOM 2276 O O . ARG A 1 288 ? -10.418 -11.587 -32.276 1.00 51.25 288 ARG A O 1
ATOM 2283 N N . LEU A 1 289 ? -11.488 -12.405 -30.470 1.00 50.84 289 LEU A N 1
ATOM 2284 C CA . LEU A 1 289 ? -10.565 -13.487 -30.168 1.00 50.84 289 LEU A CA 1
ATOM 2285 C C . LEU A 1 289 ? -10.632 -14.455 -31.346 1.00 50.84 289 LEU A C 1
ATOM 2287 O O . LEU A 1 289 ? -11.581 -15.225 -31.501 1.00 50.84 289 LEU A O 1
ATOM 2291 N N . GLY A 1 290 ? -9.644 -14.338 -32.232 1.00 47.19 290 GLY A N 1
ATOM 2292 C CA . GLY A 1 290 ? -9.494 -15.196 -33.391 1.00 47.19 290 GLY A CA 1
ATOM 2293 C C . GLY A 1 290 ? -9.576 -16.654 -32.961 1.00 47.19 290 GLY A C 1
ATOM 2294 O O . GLY A 1 290 ? -8.902 -17.080 -32.020 1.00 47.19 290 GLY A O 1
ATOM 2295 N N . LYS A 1 291 ? -10.425 -17.410 -33.660 1.00 54.41 291 LYS A N 1
ATOM 2296 C CA . LYS A 1 291 ? -10.556 -18.858 -33.532 1.00 54.41 291 LYS A CA 1
ATOM 2297 C C . LYS A 1 291 ? -9.166 -19.476 -33.686 1.00 54.41 291 LYS A C 1
ATOM 2299 O O . LYS A 1 291 ? -8.659 -19.622 -34.796 1.00 54.41 291 LYS A O 1
ATOM 2304 N N . ARG A 1 292 ? -8.523 -19.820 -32.568 1.00 46.44 292 ARG A N 1
ATOM 2305 C CA . ARG A 1 292 ? -7.343 -20.682 -32.575 1.00 46.44 292 ARG A CA 1
ATOM 2306 C C . ARG A 1 292 ? -7.821 -22.050 -33.043 1.00 46.44 292 ARG A C 1
ATOM 2308 O O . ARG A 1 292 ? -8.319 -22.838 -32.245 1.00 46.44 292 ARG A O 1
ATOM 2315 N N . ASN A 1 293 ? -7.677 -22.307 -34.341 1.00 49.50 293 ASN A N 1
ATOM 2316 C CA . ASN A 1 293 ? -7.679 -23.648 -34.907 1.00 49.50 293 ASN A CA 1
ATOM 2317 C C . ASN A 1 293 ? -6.549 -24.432 -34.229 1.00 49.50 293 ASN A C 1
ATOM 2319 O O . ASN A 1 293 ? -5.397 -24.403 -34.659 1.00 49.50 293 ASN A O 1
ATOM 2323 N N . ARG A 1 294 ? -6.868 -25.079 -33.106 1.00 47.06 294 ARG A N 1
ATOM 2324 C CA . ARG A 1 294 ? -6.017 -26.098 -32.500 1.00 47.06 294 ARG A CA 1
ATOM 2325 C C . ARG A 1 294 ? -6.068 -27.296 -33.444 1.00 47.06 294 ARG A C 1
ATOM 2327 O O . ARG A 1 294 ? -7.085 -27.979 -33.513 1.00 47.06 294 ARG A O 1
ATOM 2334 N N . ALA A 1 295 ? -4.991 -27.516 -34.192 1.00 49.00 295 ALA A N 1
ATOM 2335 C CA . ALA A 1 295 ? -4.783 -28.780 -34.879 1.00 49.00 295 ALA A CA 1
ATOM 2336 C C . ALA A 1 295 ? -4.835 -29.906 -33.836 1.00 49.00 295 ALA A C 1
ATOM 2338 O O . ALA A 1 295 ? -4.197 -29.815 -32.782 1.00 49.00 295 ALA A O 1
ATOM 2339 N N . ALA A 1 296 ? -5.650 -30.922 -34.114 1.00 49.59 296 ALA A N 1
ATOM 2340 C CA . ALA A 1 296 ? -5.785 -32.110 -33.291 1.00 49.59 296 ALA A CA 1
ATOM 2341 C C . ALA A 1 296 ? -4.403 -32.738 -33.061 1.00 49.59 296 ALA A C 1
ATOM 2343 O O . ALA A 1 296 ? -3.679 -33.042 -34.008 1.00 49.59 296 ALA A O 1
ATOM 2344 N N . SER A 1 297 ? -4.023 -32.900 -31.795 1.00 48.88 297 SER A N 1
ATOM 2345 C CA . SER A 1 297 ? -2.829 -33.657 -31.430 1.00 48.88 297 SER A CA 1
ATOM 2346 C C . SER A 1 297 ? -3.038 -35.141 -31.764 1.00 48.88 297 SER A C 1
ATOM 2348 O O . SER A 1 297 ? -4.139 -35.655 -31.543 1.00 48.88 297 SER A O 1
ATOM 2350 N N . PRO A 1 298 ? -2.018 -35.844 -32.283 1.00 56.16 298 PRO A N 1
ATOM 2351 C CA . PRO A 1 298 ? -2.144 -37.249 -32.631 1.00 56.16 298 PRO A CA 1
ATOM 2352 C C . PRO A 1 298 ? -2.268 -38.108 -31.368 1.00 56.16 298 PRO A C 1
ATOM 2354 O O . PRO A 1 298 ? -1.532 -37.950 -30.393 1.00 56.16 298 PRO A O 1
ATOM 2357 N N . SER A 1 299 ? -3.227 -39.030 -31.411 1.00 46.44 299 SER A N 1
ATOM 2358 C CA . SER A 1 299 ? -3.401 -40.109 -30.445 1.00 46.44 299 SER A CA 1
ATOM 2359 C C . SER A 1 299 ? -2.233 -41.089 -30.574 1.00 46.44 299 SER A C 1
ATOM 2361 O O . SER A 1 299 ? -2.199 -41.901 -31.496 1.00 46.44 299 SER A O 1
ATOM 2363 N N . ASN A 1 300 ? -1.282 -41.029 -29.643 1.00 47.16 300 ASN A N 1
ATOM 2364 C CA . ASN A 1 300 ? -0.295 -42.091 -29.479 1.00 47.16 300 ASN A CA 1
ATOM 2365 C C . ASN A 1 300 ? -0.902 -43.197 -28.613 1.00 47.16 300 ASN A C 1
ATOM 2367 O O . ASN A 1 300 ? -0.943 -43.114 -27.385 1.00 47.16 300 ASN A O 1
ATOM 2371 N N . LYS A 1 301 ? -1.406 -44.230 -29.292 1.00 50.69 301 LYS A N 1
ATOM 2372 C CA . LYS A 1 301 ? -1.664 -45.545 -28.709 1.00 50.69 301 LYS A CA 1
ATOM 2373 C C . LYS A 1 301 ? -0.337 -46.269 -28.461 1.00 50.69 301 LYS A C 1
ATOM 2375 O O . LYS A 1 301 ? 0.521 -46.296 -29.331 1.00 50.69 301 LYS A O 1
ATOM 2380 N N . ALA A 1 302 ? -0.301 -46.948 -27.317 1.00 50.19 302 ALA A N 1
ATOM 2381 C CA . ALA A 1 302 ? 0.479 -48.146 -27.018 1.00 50.19 302 ALA A CA 1
ATOM 2382 C C . ALA A 1 302 ? 2.011 -48.011 -26.965 1.00 50.19 302 ALA A C 1
ATOM 2384 O O . ALA A 1 302 ? 2.698 -48.092 -27.972 1.00 50.19 302 ALA A O 1
ATOM 2385 N N . THR A 1 303 ? 2.557 -48.020 -25.750 1.00 48.34 303 THR A N 1
ATOM 2386 C CA . THR A 1 303 ? 3.481 -49.092 -25.350 1.00 48.34 303 THR A CA 1
ATOM 2387 C C . THR A 1 303 ? 3.299 -49.316 -23.852 1.00 48.34 303 THR A C 1
ATOM 2389 O O . THR A 1 303 ? 3.460 -48.412 -23.038 1.00 48.34 303 THR A O 1
ATOM 2392 N N . GLN A 1 304 ? 2.833 -50.515 -23.528 1.00 52.94 304 GLN A N 1
ATOM 2393 C CA . GLN A 1 304 ? 2.718 -51.051 -22.185 1.00 52.94 304 GLN A CA 1
ATOM 2394 C C . GLN A 1 304 ? 4.147 -51.373 -21.739 1.00 52.94 304 GLN A C 1
ATOM 2396 O O . GLN A 1 304 ? 4.762 -52.258 -22.324 1.00 52.94 304 GLN A O 1
ATOM 2401 N N . ASP A 1 305 ? 4.684 -50.645 -20.763 1.00 44.44 305 ASP A N 1
ATOM 2402 C CA . ASP A 1 305 ? 5.928 -51.046 -20.114 1.00 44.44 305 ASP A CA 1
ATOM 2403 C C . ASP A 1 305 ? 5.728 -51.040 -18.600 1.00 44.44 305 ASP A C 1
ATOM 2405 O O . ASP A 1 305 ? 5.375 -50.040 -17.967 1.00 44.44 305 ASP A O 1
ATOM 2409 N N . THR A 1 306 ? 5.830 -52.238 -18.047 1.00 62.56 306 THR A N 1
ATOM 2410 C CA . THR A 1 306 ? 5.657 -52.561 -16.641 1.00 62.56 306 THR A CA 1
ATOM 2411 C C . THR A 1 306 ? 6.933 -52.199 -15.896 1.00 62.56 306 THR A C 1
ATOM 2413 O O . THR A 1 306 ? 7.911 -52.937 -15.958 1.00 62.56 306 THR A O 1
ATOM 2416 N N . SER A 1 307 ? 6.916 -51.101 -15.140 1.00 51.16 307 SER A N 1
ATOM 2417 C CA . SER A 1 307 ? 7.970 -50.797 -14.168 1.00 51.16 307 SER A CA 1
ATOM 2418 C C . SER A 1 307 ? 7.373 -50.482 -12.790 1.00 51.16 307 SER A C 1
ATOM 2420 O O . SER A 1 307 ? 6.371 -49.759 -12.700 1.00 51.16 307 SER A O 1
ATOM 2422 N N . PRO A 1 308 ? 7.924 -51.062 -11.704 1.00 58.78 308 PRO A N 1
ATOM 2423 C CA . PRO A 1 308 ? 7.334 -50.995 -10.381 1.00 58.78 308 PRO A CA 1
ATOM 2424 C C . PRO A 1 308 ? 7.457 -49.601 -9.758 1.00 58.78 308 PRO A C 1
ATOM 2426 O O . PRO A 1 308 ? 8.501 -48.955 -9.720 1.00 58.78 308 PRO A O 1
ATOM 2429 N N . ARG A 1 309 ? 6.318 -49.187 -9.215 1.00 48.66 309 ARG A N 1
ATOM 2430 C CA . ARG A 1 309 ? 6.036 -47.985 -8.433 1.00 48.66 309 ARG A CA 1
ATOM 2431 C C . ARG A 1 309 ? 7.043 -47.802 -7.276 1.00 48.66 309 ARG A C 1
ATOM 2433 O O . ARG A 1 309 ? 7.065 -48.651 -6.385 1.00 48.66 309 ARG A O 1
ATOM 2440 N N . PRO A 1 310 ? 7.801 -46.691 -7.196 1.00 55.56 310 PRO A N 1
ATOM 2441 C CA . PRO A 1 310 ? 8.565 -46.373 -6.000 1.00 55.56 310 PRO A CA 1
ATOM 2442 C C . PRO A 1 310 ? 7.623 -45.915 -4.886 1.00 55.56 310 PRO A C 1
ATOM 2444 O O . PRO A 1 310 ? 6.775 -45.034 -5.053 1.00 55.56 310 PRO A O 1
ATOM 2447 N N . THR A 1 311 ? 7.780 -46.551 -3.735 1.00 54.69 311 THR A N 1
ATOM 2448 C CA . THR A 1 311 ? 7.009 -46.347 -2.518 1.00 54.69 311 THR A CA 1
ATOM 2449 C C . THR A 1 311 ? 7.141 -44.910 -2.015 1.00 54.69 311 THR A C 1
ATOM 2451 O O . THR A 1 311 ? 8.228 -44.375 -1.805 1.00 54.69 311 THR A O 1
ATOM 2454 N N . ARG A 1 312 ? 5.978 -44.302 -1.800 1.00 46.84 312 ARG A N 1
ATOM 2455 C CA . ARG A 1 312 ? 5.722 -42.982 -1.222 1.00 46.84 312 ARG A CA 1
ATOM 2456 C C . ARG A 1 312 ? 6.461 -42.824 0.119 1.00 46.84 312 ARG A C 1
ATOM 2458 O O . ARG A 1 312 ? 6.001 -43.322 1.144 1.00 46.84 312 ARG A O 1
ATOM 2465 N N . ARG A 1 313 ? 7.602 -42.124 0.132 1.00 48.06 313 ARG A N 1
ATOM 2466 C CA . ARG A 1 313 ? 8.316 -41.775 1.370 1.00 48.06 313 ARG A CA 1
ATOM 2467 C C . ARG A 1 313 ? 7.571 -40.627 2.056 1.00 48.06 313 ARG A C 1
ATOM 2469 O O . ARG A 1 313 ? 7.709 -39.463 1.701 1.00 48.06 313 ARG A O 1
ATOM 2476 N N . SER A 1 314 ? 6.729 -40.996 3.016 1.00 50.59 314 SER A N 1
ATOM 2477 C CA . SER A 1 314 ? 6.121 -40.108 4.006 1.00 50.59 314 SER A CA 1
ATOM 2478 C C . SER A 1 314 ? 7.227 -39.410 4.803 1.00 50.59 314 SER A C 1
ATOM 2480 O O . SER A 1 314 ? 7.775 -39.989 5.742 1.00 50.59 314 SER A O 1
ATOM 2482 N N . VAL A 1 315 ? 7.545 -38.163 4.460 1.00 49.44 315 VAL A N 1
ATOM 2483 C CA . VAL A 1 315 ? 8.304 -37.283 5.350 1.00 49.44 315 VAL A CA 1
ATOM 2484 C C . VAL A 1 315 ? 7.327 -36.787 6.413 1.00 49.44 315 VAL A C 1
ATOM 2486 O O . VAL A 1 315 ? 6.620 -35.799 6.229 1.00 49.44 315 VAL A O 1
ATOM 2489 N N . ARG A 1 316 ? 7.249 -37.526 7.526 1.00 41.56 316 ARG A N 1
ATOM 2490 C CA . ARG A 1 316 ? 6.746 -36.985 8.789 1.00 41.56 316 ARG A CA 1
ATOM 2491 C C . ARG A 1 316 ? 7.723 -35.889 9.200 1.00 41.56 316 ARG A C 1
ATOM 2493 O O . ARG A 1 316 ? 8.813 -36.182 9.677 1.00 41.56 316 ARG A O 1
ATOM 2500 N N . CYS A 1 317 ? 7.336 -34.639 8.984 1.00 43.78 317 CYS A N 1
ATOM 2501 C CA . CYS A 1 317 ? 7.977 -33.502 9.619 1.00 43.78 317 CYS A CA 1
ATOM 2502 C C . CYS A 1 317 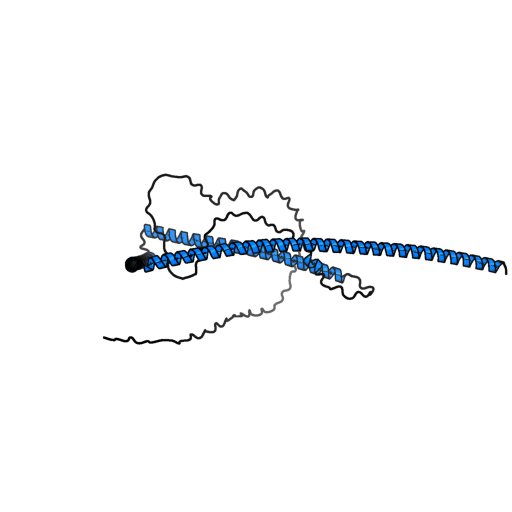? 7.549 -33.516 11.093 1.00 43.78 317 CYS A C 1
ATOM 2504 O O . CYS A 1 317 ? 6.529 -32.943 11.472 1.00 43.78 317 CYS A O 1
ATOM 2506 N N . SER A 1 318 ? 8.270 -34.281 11.912 1.00 45.53 318 SER A N 1
ATOM 2507 C CA . SER A 1 318 ? 8.211 -34.177 13.365 1.00 45.53 318 SER A CA 1
ATOM 2508 C C . SER A 1 318 ? 8.885 -32.865 13.753 1.00 45.53 318 SER A C 1
ATOM 2510 O O . SER A 1 318 ? 10.102 -32.815 13.930 1.00 45.53 318 SER A O 1
ATOM 2512 N N . MET A 1 319 ? 8.100 -31.794 13.850 1.00 54.84 319 MET A N 1
ATOM 2513 C CA . MET A 1 319 ? 8.514 -30.624 14.614 1.00 54.84 319 MET A CA 1
ATOM 2514 C C . MET A 1 319 ? 8.653 -31.072 16.069 1.00 54.84 319 MET A C 1
ATOM 2516 O O . MET A 1 319 ? 7.668 -31.255 16.782 1.00 54.84 319 MET A O 1
ATOM 2520 N N . PHE A 1 320 ? 9.899 -31.323 16.465 1.00 47.06 320 PHE A N 1
ATOM 2521 C CA . PHE A 1 320 ? 10.328 -31.376 17.852 1.00 47.06 320 PHE A CA 1
ATOM 2522 C C . PHE A 1 320 ? 9.962 -30.034 18.494 1.00 47.06 320 PHE A C 1
ATOM 2524 O O . PHE A 1 320 ? 10.622 -29.023 18.269 1.00 47.06 320 PHE A O 1
ATOM 2531 N N . ILE A 1 321 ? 8.883 -30.019 19.272 1.00 51.06 321 ILE A N 1
ATOM 2532 C CA . ILE A 1 321 ? 8.649 -28.974 20.262 1.00 51.06 321 ILE A CA 1
ATOM 2533 C C . ILE A 1 321 ? 9.575 -29.323 21.424 1.00 51.06 321 ILE A C 1
ATOM 2535 O O . ILE A 1 321 ? 9.292 -30.231 22.204 1.00 51.06 321 ILE A O 1
ATOM 2539 N N . SER A 1 322 ? 10.718 -28.647 21.497 1.00 52.47 322 SER A N 1
ATOM 2540 C CA . SER A 1 322 ? 11.558 -28.664 22.690 1.00 52.47 322 SER A CA 1
ATOM 2541 C C . SER A 1 322 ? 10.742 -28.103 23.862 1.00 52.47 322 SER A C 1
ATOM 2543 O O . SER A 1 322 ? 10.236 -26.983 23.747 1.00 52.47 322 SER A O 1
ATOM 2545 N N . PRO A 1 323 ? 10.574 -28.834 24.977 1.00 60.59 323 PRO A N 1
ATOM 2546 C CA . PRO A 1 323 ? 9.936 -28.280 26.159 1.00 60.59 323 PRO A CA 1
ATOM 2547 C C . PRO A 1 323 ? 10.811 -27.155 26.723 1.00 60.59 323 PRO A C 1
ATOM 2549 O O . PRO A 1 323 ? 11.988 -27.350 27.022 1.00 60.59 323 PRO A O 1
ATOM 2552 N N . VAL A 1 324 ? 10.220 -25.968 26.849 1.00 63.97 324 VAL A N 1
ATOM 2553 C CA . VAL A 1 324 ? 10.799 -24.843 27.588 1.00 63.97 324 VAL A CA 1
ATOM 2554 C C . VAL A 1 324 ? 10.941 -25.270 29.056 1.00 63.97 324 VAL A C 1
ATOM 2556 O O . VAL A 1 324 ? 9.961 -25.757 29.629 1.00 63.97 324 VAL A O 1
ATOM 2559 N N . PRO A 1 325 ? 12.118 -25.121 29.690 1.00 64.69 325 PRO A N 1
ATOM 2560 C CA . PRO A 1 325 ? 12.252 -25.370 31.116 1.00 64.69 325 PRO A CA 1
ATOM 2561 C C . PRO A 1 325 ? 11.429 -24.329 31.883 1.00 64.69 325 PRO A C 1
ATOM 2563 O O . PRO A 1 325 ? 11.690 -23.130 31.815 1.00 64.69 325 PRO A O 1
ATOM 2566 N N . ILE A 1 326 ? 10.406 -24.800 32.597 1.00 61.56 326 ILE A N 1
ATOM 2567 C CA . ILE A 1 326 ? 9.660 -24.003 33.571 1.00 61.56 326 ILE A CA 1
ATOM 2568 C C . ILE A 1 326 ? 10.596 -23.777 34.754 1.00 61.56 326 ILE A C 1
ATOM 2570 O O . ILE A 1 326 ? 10.853 -24.692 35.540 1.00 61.56 326 ILE A O 1
ATOM 2574 N N . ASP A 1 327 ? 11.115 -22.560 34.851 1.00 55.91 327 ASP A N 1
ATOM 2575 C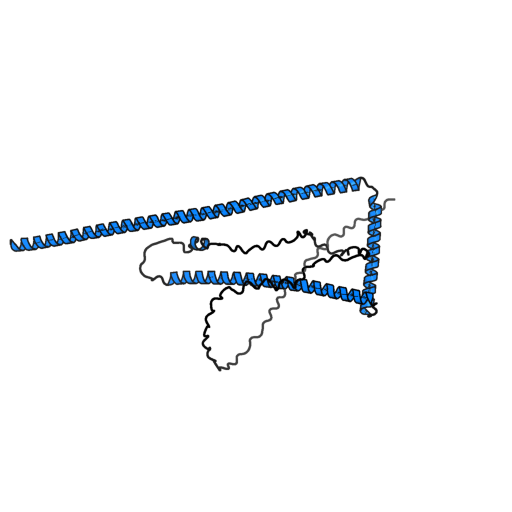 CA . ASP A 1 327 ? 11.940 -22.112 35.961 1.00 55.91 327 ASP A CA 1
ATOM 2576 C C . ASP A 1 327 ? 11.058 -21.997 37.216 1.00 55.91 327 ASP A C 1
ATOM 2578 O O . ASP A 1 327 ? 10.321 -21.034 37.431 1.00 55.91 327 ASP A O 1
ATOM 2582 N N . LYS A 1 328 ? 11.059 -23.054 38.032 1.00 62.19 328 LYS A N 1
ATOM 2583 C CA . LYS A 1 328 ? 10.413 -23.075 39.347 1.00 62.19 328 LYS A CA 1
ATOM 2584 C C . LYS A 1 328 ? 11.319 -22.374 40.356 1.00 62.19 328 LYS A C 1
ATOM 2586 O O . LYS A 1 328 ? 12.001 -23.040 41.131 1.00 62.19 328 LYS A O 1
ATOM 2591 N N . ARG A 1 329 ? 11.317 -21.042 40.384 1.00 54.94 329 ARG A N 1
ATOM 2592 C CA . ARG A 1 329 ? 11.879 -20.261 41.498 1.00 54.94 329 ARG A CA 1
ATOM 2593 C C . ARG A 1 329 ? 11.103 -18.968 41.711 1.00 54.94 329 ARG A C 1
ATOM 2595 O O . ARG A 1 329 ? 11.304 -18.008 40.987 1.00 54.94 329 ARG A O 1
ATOM 2602 N N . LEU A 1 330 ? 10.240 -18.968 42.723 1.00 51.03 330 LEU A N 1
ATOM 2603 C CA . LEU A 1 330 ? 10.302 -18.095 43.906 1.00 51.03 330 LEU A CA 1
ATOM 2604 C C . LEU A 1 330 ? 8.962 -18.200 44.643 1.00 51.03 330 LEU A C 1
ATOM 2606 O O . LEU A 1 330 ? 8.028 -17.439 44.416 1.00 51.03 330 LEU A O 1
ATOM 2610 N N . VAL A 1 331 ? 8.886 -19.180 45.542 1.00 51.62 331 VAL A N 1
ATOM 2611 C CA . VAL A 1 331 ? 8.007 -19.091 46.706 1.00 51.62 331 VAL A CA 1
ATOM 2612 C C . VAL A 1 331 ? 8.722 -18.142 47.661 1.00 51.62 331 VAL A C 1
ATOM 2614 O O . VAL A 1 331 ? 9.715 -18.520 48.276 1.00 51.62 331 VAL A O 1
ATOM 2617 N N . VAL A 1 332 ? 8.280 -16.888 47.716 1.00 58.50 332 VAL A N 1
ATOM 2618 C CA . VAL A 1 332 ? 8.606 -16.003 48.836 1.00 58.50 332 VAL A CA 1
ATOM 2619 C C . VAL A 1 332 ? 7.507 -16.211 49.865 1.00 58.50 332 VAL A C 1
ATOM 2621 O O . VAL A 1 332 ? 6.444 -15.601 49.802 1.00 58.50 332 VAL A O 1
ATOM 2624 N N . GLU A 1 333 ? 7.763 -17.135 50.788 1.00 54.53 333 GLU A N 1
ATOM 2625 C CA . GLU A 1 333 ? 7.171 -17.084 52.118 1.00 54.53 333 GLU A CA 1
ATOM 2626 C C . GLU A 1 333 ? 7.706 -15.826 52.808 1.00 54.53 333 GLU A C 1
ATOM 2628 O O . GLU A 1 333 ? 8.895 -15.727 53.109 1.00 54.53 333 GLU A O 1
ATOM 2633 N N . THR A 1 334 ? 6.834 -14.864 53.089 1.00 60.28 334 THR A N 1
ATOM 2634 C CA . THR A 1 334 ? 7.063 -13.938 54.199 1.00 60.28 334 THR A CA 1
ATOM 2635 C C . THR A 1 334 ? 5.955 -14.136 55.207 1.00 60.28 334 THR A C 1
ATOM 2637 O O . THR A 1 334 ? 4.794 -13.804 54.966 1.00 60.28 334 THR A O 1
ATOM 2640 N N . CYS A 1 335 ? 6.369 -14.738 56.318 1.00 52.91 335 CYS A N 1
ATOM 2641 C CA . CYS A 1 335 ? 5.624 -14.955 57.537 1.00 52.91 335 CYS A CA 1
ATOM 2642 C C . CYS A 1 335 ? 4.863 -13.705 57.979 1.00 52.91 335 CYS A C 1
ATOM 2644 O O . CYS A 1 335 ? 5.409 -12.602 58.033 1.00 52.91 335 CYS A O 1
ATOM 2646 N N . GLY A 1 336 ? 3.614 -13.928 58.384 1.00 50.22 336 GLY A N 1
ATOM 2647 C CA . GLY A 1 336 ? 2.862 -12.985 59.188 1.00 50.22 336 GLY A CA 1
ATOM 2648 C C . GLY A 1 336 ? 3.555 -12.750 60.528 1.00 50.22 336 GLY A C 1
ATOM 2649 O O . GLY A 1 336 ? 3.857 -13.689 61.264 1.00 50.22 336 GLY A O 1
ATOM 2650 N N . ALA A 1 337 ? 3.773 -11.480 60.850 1.00 56.38 337 ALA A N 1
ATOM 2651 C CA . ALA A 1 337 ? 4.049 -11.043 62.204 1.00 56.38 337 ALA A CA 1
ATOM 2652 C C . ALA A 1 337 ? 2.708 -10.753 62.890 1.00 56.38 337 ALA A C 1
ATOM 2654 O O . ALA A 1 337 ? 2.069 -9.730 62.653 1.00 56.38 337 ALA A O 1
ATOM 2655 N N . GLN A 1 338 ? 2.282 -11.691 63.733 1.00 54.00 338 GLN A N 1
ATOM 2656 C CA . GLN A 1 338 ? 1.357 -11.427 64.828 1.00 54.00 338 GLN A CA 1
ATOM 2657 C C . GLN A 1 338 ? 2.098 -10.612 65.893 1.00 54.00 338 GLN A C 1
ATOM 2659 O O . GLN A 1 338 ? 3.044 -11.103 66.506 1.00 54.00 338 GLN A O 1
ATOM 2664 N N . GLY A 1 339 ? 1.655 -9.378 66.117 1.00 55.88 339 GLY A N 1
ATOM 2665 C CA . GLY A 1 339 ? 2.019 -8.555 67.267 1.00 55.88 339 GLY A CA 1
ATOM 2666 C C . GLY A 1 339 ? 0.737 -8.071 67.933 1.00 55.88 339 GLY A C 1
ATOM 2667 O O . GLY A 1 339 ? -0.098 -7.472 67.262 1.00 55.88 339 GLY A O 1
ATOM 2668 N N . ARG A 1 340 ? 0.577 -8.448 69.203 1.00 53.28 340 ARG A N 1
ATOM 2669 C CA . ARG A 1 340 ? -0.552 -8.142 70.093 1.00 53.28 340 ARG A CA 1
ATOM 2670 C C . ARG A 1 340 ? -0.630 -6.673 70.471 1.00 53.28 340 ARG A C 1
ATOM 2672 O O . ARG A 1 340 ? 0.448 -6.041 70.521 1.00 53.28 340 ARG A O 1
#

Mean predicted aligned error: 20.27 Å